Protein AF-A0AA42E3L2-F1 (afdb_monomer)

pLDDT: mean 88.69, std 12.48, range [35.59, 97.06]

Secondary structure (DSSP, 8-state):
---------------GGG--SPPP-PPP-TGGGS-SSGGGGS-HHHHTTS-HHHHHHHHHHHHHHHHHHHHHHHHHHHHHHHHHHHHHHHHHHHHHHTT--SEEEEE-TT--SSSPPEEEEE-HHHHHHHHHS----SHHHHHHHHHHHHHHHHHHHHHHHHHHHHHHHHHHHHHHHHHHHHHHHHHHHHHT--TT--HHHHHHHHHTT-HHHHHHHHHHHGGG-SSS-SHHHHHHHHH----SHHHHHHHHHHHHHHHHHHHH--TTHHHHSTT-HHHHHTTS-HHHHHHHHHHHHHHTT-

Sequence (302 aa):
MSTMREANMTEQTIDISALGPAQPITPCGAVSRLCLNPEGNVSAGSRAYQTKASIAAEATRLLEQARARDVETHEKNIPAIDHNTQMRKLLNIVMKRAGVPEELTKVDPKSRSYPPKRRRVRAEWITEVCEAFPVEDNFARASSDYERLQKAYQAYTAEAEKEKAKLEAEQAAALARRQADIEYAMLLVRYGLGADATAYDLLRAIRAKSKIVDLAVAMEEVRGDWNEGCEPVTDALGRFTIETDQDREIAADVHAAVNSFHDCQDGRVFRDTAWNYGRLYGLVPAELAADASKALHMARRW

Radius of gyration: 44.51 Å; Cα contacts (8 Å, |Δi|>4): 291; chains: 1; bounding box: 99×65×110 Å

Mean predicted aligned error: 11.22 Å

Solvent-accessible surface area (backbone atoms only — not comparable to full-atom values): 17014 Å² total; per-residue (Å²): 141,83,83,81,81,80,77,81,73,82,74,77,78,73,66,74,88,79,64,74,78,66,50,83,71,66,72,36,44,55,39,68,73,57,50,69,52,46,67,70,72,47,56,78,83,55,56,81,77,51,52,63,57,56,42,32,52,52,38,52,53,51,48,51,55,20,46,53,53,29,50,56,44,47,64,70,30,47,66,29,27,54,52,16,46,51,52,51,54,49,53,51,52,52,37,51,74,71,67,52,67,68,61,41,81,40,73,41,91,82,48,84,52,90,77,61,48,69,38,81,38,75,31,64,68,59,55,52,48,48,70,63,30,50,62,76,38,49,52,71,58,30,51,54,46,42,58,55,38,52,53,41,44,54,52,51,40,54,49,35,51,51,54,51,53,50,52,52,51,50,51,50,51,52,50,51,49,51,50,50,52,52,51,52,52,52,50,31,56,75,72,71,48,61,94,84,59,49,46,58,54,52,33,50,60,52,31,72,72,33,64,55,50,32,38,21,50,26,33,57,65,34,42,83,41,62,82,87,67,63,58,59,37,55,54,30,53,74,66,48,79,73,84,49,72,67,44,46,53,44,51,53,50,53,52,50,36,57,61,50,30,78,78,68,42,43,28,48,44,38,64,72,41,96,68,11,31,71,58,38,40,68,77,46,60,66,67,60,37,53,52,44,54,51,27,50,58,51,39,75,75,110

Structure (mmCIF, N/CA/C/O backbone):
data_AF-A0AA42E3L2-F1
#
_entry.id   AF-A0AA42E3L2-F1
#
loop_
_atom_site.group_PDB
_atom_site.id
_atom_site.type_symbol
_atom_site.label_atom_id
_atom_site.label_alt_id
_atom_site.label_comp_id
_atom_site.label_asym_id
_atom_site.label_entity_id
_atom_site.label_seq_id
_atom_site.pdbx_PDB_ins_code
_atom_site.Cartn_x
_atom_site.Cartn_y
_atom_site.Cartn_z
_atom_site.occupancy
_atom_site.B_iso_or_equiv
_atom_site.auth_seq_id
_atom_site.auth_comp_id
_atom_site.auth_asym_id
_atom_site.auth_atom_id
_atom_site.pdbx_PDB_model_num
ATOM 1 N N . MET A 1 1 ? 46.252 -43.913 -50.515 1.00 36.69 1 MET A N 1
ATOM 2 C CA . MET A 1 1 ? 45.046 -43.432 -51.221 1.00 36.69 1 MET A CA 1
ATOM 3 C C . MET A 1 1 ? 44.009 -43.024 -50.185 1.00 36.69 1 MET A C 1
ATOM 5 O O . MET A 1 1 ? 43.232 -43.861 -49.755 1.00 36.69 1 MET A O 1
ATOM 9 N N . SER A 1 2 ? 44.063 -41.775 -49.718 1.00 37.66 2 SER A N 1
ATOM 10 C CA . SER A 1 2 ? 43.088 -41.212 -48.776 1.00 37.66 2 SER A CA 1
ATOM 11 C C . SER A 1 2 ? 42.434 -40.028 -49.477 1.00 37.66 2 SER A C 1
ATOM 13 O O . SER A 1 2 ? 43.063 -38.989 -49.667 1.00 37.66 2 SER A O 1
ATOM 15 N N . THR A 1 3 ? 41.235 -40.247 -50.005 1.00 36.62 3 THR A N 1
ATOM 16 C CA . THR A 1 3 ? 40.466 -39.257 -50.760 1.00 36.62 3 THR A CA 1
ATOM 17 C C . THR A 1 3 ? 39.810 -38.277 -49.797 1.00 36.62 3 THR A C 1
ATOM 19 O O . THR A 1 3 ? 38.966 -38.666 -48.987 1.00 36.62 3 THR A O 1
ATOM 22 N N . MET A 1 4 ? 40.210 -37.008 -49.897 1.00 35.59 4 MET A N 1
ATOM 23 C CA . MET A 1 4 ? 39.532 -35.873 -49.280 1.00 35.59 4 MET A CA 1
ATOM 24 C C . MET A 1 4 ? 38.069 -35.841 -49.737 1.00 35.59 4 MET A C 1
ATOM 26 O O . MET A 1 4 ? 37.782 -35.838 -50.931 1.00 35.59 4 MET A O 1
ATOM 30 N N . ARG A 1 5 ? 37.143 -35.828 -48.774 1.00 38.19 5 ARG A N 1
ATOM 31 C CA . ARG A 1 5 ? 35.742 -35.470 -49.006 1.00 38.19 5 ARG A CA 1
ATOM 32 C C . ARG A 1 5 ? 35.665 -33.951 -49.121 1.00 38.19 5 ARG A C 1
ATOM 34 O O . ARG A 1 5 ? 35.734 -33.257 -48.110 1.00 38.19 5 ARG A O 1
ATOM 41 N N . GLU A 1 6 ? 35.533 -33.456 -50.344 1.00 39.47 6 GLU A N 1
ATOM 42 C CA . GLU A 1 6 ? 35.105 -32.087 -50.621 1.00 39.47 6 GLU A CA 1
ATOM 43 C C . GLU A 1 6 ? 33.669 -31.909 -50.114 1.00 39.47 6 GLU A C 1
ATOM 45 O O . GLU A 1 6 ? 32.721 -32.517 -50.614 1.00 39.47 6 GLU A O 1
ATOM 50 N N . ALA A 1 7 ? 33.511 -31.102 -49.068 1.00 39.31 7 ALA A N 1
ATOM 51 C CA . ALA A 1 7 ? 32.211 -30.628 -48.630 1.00 39.31 7 ALA A CA 1
ATOM 52 C C . ALA A 1 7 ? 31.802 -29.464 -49.542 1.00 39.31 7 ALA A C 1
ATOM 54 O O . ALA A 1 7 ? 32.214 -28.325 -49.329 1.00 39.31 7 ALA A O 1
ATOM 55 N N . ASN A 1 8 ? 30.996 -29.760 -50.563 1.00 38.53 8 ASN A N 1
ATOM 56 C CA . ASN A 1 8 ? 30.275 -28.751 -51.333 1.00 38.53 8 ASN A CA 1
ATOM 57 C C . ASN A 1 8 ? 29.293 -28.023 -50.403 1.00 38.53 8 ASN A C 1
ATOM 59 O O . ASN A 1 8 ? 28.183 -28.497 -50.159 1.00 38.53 8 ASN A O 1
ATOM 63 N N . MET A 1 9 ? 29.707 -26.872 -49.867 1.00 37.22 9 MET A N 1
ATOM 64 C CA . MET A 1 9 ? 28.770 -25.879 -49.355 1.00 37.22 9 MET A CA 1
ATOM 65 C C . MET A 1 9 ? 28.005 -25.324 -50.553 1.00 37.22 9 MET A C 1
ATOM 67 O O . MET A 1 9 ? 28.590 -24.714 -51.442 1.00 37.22 9 MET A O 1
ATOM 71 N N . THR A 1 10 ? 26.697 -25.555 -50.580 1.00 41.53 10 THR A N 1
ATOM 72 C CA . THR A 1 10 ? 25.754 -24.874 -51.467 1.00 41.53 10 THR A CA 1
ATOM 73 C C . THR A 1 10 ? 25.939 -23.363 -51.340 1.00 41.53 10 THR A C 1
ATOM 75 O O . THR A 1 10 ? 25.450 -22.753 -50.387 1.00 41.53 10 THR A O 1
ATOM 78 N N . GLU A 1 11 ? 26.658 -22.761 -52.287 1.00 48.38 11 GLU A N 1
ATOM 79 C CA . GLU A 1 11 ? 26.627 -21.323 -52.512 1.00 48.38 11 GLU A CA 1
ATOM 80 C C . GLU A 1 11 ? 25.189 -20.980 -52.902 1.00 48.38 11 GLU A C 1
ATOM 82 O O . GLU A 1 11 ? 24.757 -21.241 -54.024 1.00 48.38 11 GLU A O 1
ATOM 87 N N . GLN A 1 12 ? 24.412 -20.432 -51.964 1.00 52.34 12 GLN A N 1
ATOM 88 C CA . GLN A 1 12 ? 23.239 -19.659 -52.347 1.00 52.34 12 GLN A CA 1
ATOM 89 C C . GLN A 1 12 ? 23.757 -18.574 -53.289 1.00 52.34 12 GLN A C 1
ATOM 91 O O . GLN A 1 12 ? 24.496 -17.682 -52.871 1.00 52.34 12 GLN A O 1
ATOM 96 N N . THR A 1 13 ? 23.444 -18.705 -54.576 1.00 51.50 13 THR A N 1
ATOM 97 C CA . THR A 1 13 ? 23.699 -17.674 -55.573 1.00 51.50 13 THR A CA 1
ATOM 98 C C . THR A 1 13 ? 22.809 -16.504 -55.196 1.00 51.50 13 THR A C 1
ATOM 100 O O . THR A 1 13 ? 21.633 -16.464 -55.542 1.00 51.50 13 THR A O 1
ATOM 103 N N . ILE A 1 14 ? 23.331 -15.608 -54.365 1.00 58.22 14 ILE A N 1
ATOM 104 C CA . ILE A 1 14 ? 22.612 -14.400 -54.004 1.00 58.22 14 ILE A CA 1
ATOM 105 C C . ILE A 1 14 ? 22.601 -13.541 -55.266 1.00 58.22 14 ILE A C 1
ATOM 107 O O . ILE A 1 14 ? 23.654 -13.120 -55.747 1.00 58.22 14 ILE A O 1
ATOM 111 N N . ASP A 1 15 ? 21.414 -13.367 -55.837 1.00 59.84 15 ASP A N 1
ATOM 112 C CA . ASP A 1 15 ? 21.214 -12.612 -57.064 1.00 59.84 15 ASP A CA 1
ATOM 113 C C . ASP A 1 15 ? 21.582 -11.140 -56.835 1.00 59.84 15 ASP A C 1
ATOM 115 O O . ASP A 1 15 ? 20.857 -10.383 -56.191 1.00 59.84 15 ASP A O 1
ATOM 119 N N . ILE A 1 16 ? 22.742 -10.743 -57.360 1.00 59.75 16 ILE A N 1
ATOM 120 C CA . ILE A 1 16 ? 23.281 -9.384 -57.243 1.00 59.75 16 ILE A CA 1
ATOM 121 C C . ILE A 1 16 ? 22.369 -8.376 -57.968 1.00 59.75 16 ILE A C 1
ATOM 123 O O . ILE A 1 16 ? 22.361 -7.197 -57.623 1.00 59.75 16 ILE A O 1
ATOM 127 N N . SER A 1 17 ? 21.569 -8.831 -58.942 1.00 59.44 17 SER A N 1
ATOM 128 C CA . SER A 1 17 ? 20.670 -7.975 -59.725 1.00 59.44 17 SER A CA 1
ATOM 129 C C . SER A 1 17 ? 19.374 -7.598 -58.997 1.00 59.44 17 SER A C 1
ATOM 131 O O . SER A 1 17 ? 18.718 -6.632 -59.383 1.00 59.44 17 SER A O 1
ATOM 133 N N . ALA A 1 18 ? 19.037 -8.290 -57.903 1.00 56.59 18 ALA A N 1
ATOM 134 C CA . ALA A 1 18 ? 17.849 -8.024 -57.088 1.00 56.59 18 ALA A CA 1
ATOM 135 C C . ALA A 1 18 ? 18.067 -6.953 -55.997 1.00 56.59 18 ALA A C 1
ATOM 137 O O . ALA A 1 18 ? 17.174 -6.684 -55.191 1.00 56.59 18 ALA A O 1
ATOM 138 N N . LEU A 1 19 ? 19.258 -6.354 -55.929 1.00 63.22 19 LEU A N 1
ATOM 139 C CA . LEU A 1 19 ? 19.683 -5.543 -54.792 1.00 63.22 19 LEU A CA 1
ATOM 140 C C . LEU A 1 19 ? 19.644 -4.054 -55.125 1.00 63.22 19 LEU A C 1
ATOM 142 O O . LEU A 1 19 ? 20.451 -3.539 -55.898 1.00 63.22 19 LEU A O 1
ATOM 146 N N . GLY A 1 20 ? 18.665 -3.372 -54.535 1.00 72.62 20 GLY A N 1
ATOM 147 C CA . GLY A 1 20 ? 18.499 -1.926 -54.613 1.00 72.62 20 GLY A CA 1
ATOM 148 C C . GLY A 1 20 ? 19.361 -1.152 -53.603 1.00 72.62 20 GLY A C 1
ATOM 149 O O . GLY A 1 20 ? 20.204 -1.728 -52.912 1.00 72.62 20 GLY A O 1
ATOM 150 N N . PRO A 1 21 ? 19.166 0.176 -53.510 1.00 83.06 21 PRO A N 1
ATOM 151 C CA . PRO A 1 21 ? 19.794 0.989 -52.472 1.00 83.06 21 PRO A CA 1
ATOM 152 C C . PRO A 1 21 ? 19.313 0.573 -51.073 1.00 83.06 21 PRO A C 1
ATOM 154 O O . PRO A 1 21 ? 18.241 -0.015 -50.926 1.00 83.06 21 PRO A O 1
ATOM 157 N N . ALA A 1 22 ? 20.090 0.932 -50.046 1.00 87.06 22 ALA A N 1
ATOM 158 C CA . ALA A 1 22 ? 19.732 0.697 -48.650 1.00 87.06 22 ALA A CA 1
ATOM 159 C C . ALA A 1 22 ? 18.310 1.189 -48.341 1.00 87.06 22 ALA A C 1
ATOM 161 O O . ALA A 1 22 ? 17.922 2.296 -48.727 1.00 87.06 22 ALA A O 1
ATOM 162 N N . GLN A 1 23 ? 17.546 0.371 -47.618 1.00 89.50 23 GLN A N 1
ATOM 163 C CA . GLN A 1 23 ? 16.192 0.734 -47.215 1.00 89.50 23 GLN A CA 1
ATOM 164 C C . GLN A 1 23 ? 16.224 1.504 -45.885 1.00 89.50 23 GLN A C 1
ATOM 166 O O . GLN A 1 23 ? 16.957 1.108 -44.971 1.00 89.50 23 GLN A O 1
ATOM 171 N N . PRO A 1 24 ? 15.463 2.610 -45.755 1.00 91.00 24 PRO A N 1
ATOM 172 C CA . PRO A 1 24 ? 15.443 3.405 -44.533 1.00 91.00 24 PRO A CA 1
ATOM 173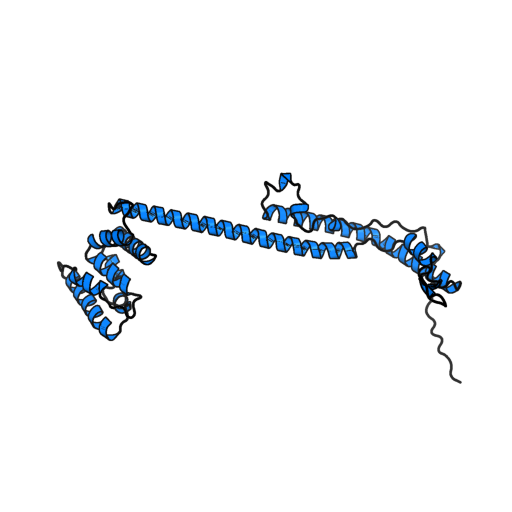 C C . PRO A 1 24 ? 14.758 2.645 -43.391 1.00 91.00 24 PRO A C 1
ATOM 175 O O . PRO A 1 24 ? 13.736 1.994 -43.595 1.00 91.00 24 PRO A O 1
ATOM 178 N N . ILE A 1 25 ? 15.296 2.780 -42.177 1.00 92.94 25 ILE A N 1
ATOM 179 C CA . ILE A 1 25 ? 14.740 2.205 -40.944 1.00 92.94 25 ILE A CA 1
ATOM 180 C C . ILE A 1 25 ? 14.325 3.342 -40.013 1.00 92.94 25 ILE A C 1
ATOM 182 O O . ILE A 1 25 ? 15.105 4.264 -39.765 1.00 92.94 25 ILE A O 1
ATOM 186 N N . THR A 1 26 ? 13.110 3.268 -39.468 1.00 93.25 26 THR A N 1
ATOM 187 C CA . THR A 1 26 ? 12.632 4.235 -38.469 1.00 93.25 26 THR A CA 1
ATOM 188 C C . THR A 1 26 ? 12.969 3.734 -37.063 1.00 93.25 26 THR A C 1
ATOM 190 O O . THR A 1 26 ? 12.581 2.618 -36.728 1.00 93.25 26 THR A O 1
ATOM 193 N N . PRO A 1 27 ? 13.658 4.507 -36.205 1.00 92.25 27 PRO A N 1
ATOM 194 C CA . PRO A 1 27 ? 14.015 4.030 -34.873 1.00 92.25 27 PRO A CA 1
ATOM 195 C C . PRO A 1 27 ? 12.783 3.898 -33.964 1.00 92.25 27 PRO A C 1
ATOM 197 O O . PRO A 1 27 ? 12.009 4.845 -33.809 1.00 92.25 27 PRO A O 1
ATOM 200 N N . CYS A 1 28 ? 12.657 2.749 -33.302 1.00 93.69 28 CYS A N 1
ATOM 201 C CA . CYS A 1 28 ? 11.772 2.546 -32.161 1.00 93.69 28 CYS A CA 1
ATOM 202 C C . CYS A 1 28 ? 12.302 3.318 -30.943 1.00 93.69 28 CYS A C 1
ATOM 204 O O . CYS A 1 28 ? 13.513 3.492 -30.767 1.00 93.69 28 CYS A O 1
ATOM 206 N N . GLY A 1 29 ? 11.403 3.775 -30.074 1.00 91.88 29 GLY A N 1
ATOM 207 C CA . GLY A 1 29 ? 11.795 4.518 -28.876 1.00 91.88 29 GLY A CA 1
ATOM 208 C C . GLY A 1 29 ? 10.682 5.315 -28.208 1.00 91.88 29 GLY A C 1
ATOM 209 O O . GLY A 1 29 ? 10.985 6.153 -27.356 1.00 91.88 29 GLY A O 1
ATOM 210 N N . ALA A 1 30 ? 9.415 5.090 -28.557 1.00 93.50 30 ALA A N 1
ATOM 211 C CA . ALA A 1 30 ? 8.289 5.742 -27.899 1.00 93.50 30 ALA A CA 1
ATOM 212 C C . ALA A 1 30 ? 8.262 5.414 -26.399 1.00 93.50 30 ALA A C 1
ATOM 214 O O . ALA A 1 30 ? 8.066 6.319 -25.589 1.00 93.50 30 ALA A O 1
ATOM 215 N N . VAL A 1 31 ? 8.547 4.160 -26.027 1.00 94.44 31 VAL A N 1
ATOM 216 C CA . VAL A 1 31 ? 8.641 3.731 -24.621 1.00 94.44 31 VAL A CA 1
ATOM 217 C C . VAL A 1 31 ? 9.787 4.438 -23.893 1.00 94.44 31 VAL A C 1
ATOM 219 O O . VAL A 1 31 ? 9.618 4.893 -22.765 1.00 94.44 31 VAL A O 1
ATOM 222 N N . SER A 1 32 ? 10.938 4.608 -24.549 1.00 90.50 32 SER A N 1
ATOM 223 C CA . SER A 1 32 ? 12.135 5.202 -23.929 1.00 90.50 32 SER A CA 1
ATOM 224 C C . SER A 1 32 ? 11.974 6.680 -23.540 1.00 90.50 32 SER A C 1
ATOM 226 O O . SER A 1 32 ? 12.762 7.207 -22.757 1.00 90.50 32 SER A O 1
ATOM 228 N N . ARG A 1 33 ? 10.948 7.355 -24.080 1.00 92.62 33 ARG A N 1
ATOM 229 C CA . ARG A 1 33 ? 10.610 8.751 -23.763 1.00 92.62 33 ARG A CA 1
ATOM 230 C C . ARG A 1 33 ? 9.797 8.899 -22.477 1.00 92.62 33 ARG A C 1
ATOM 232 O O . ARG A 1 33 ? 9.654 10.021 -21.999 1.00 92.62 33 ARG A O 1
ATOM 239 N N . LEU A 1 34 ? 9.249 7.809 -21.941 1.00 94.44 34 LEU A N 1
ATOM 240 C CA . LEU A 1 34 ? 8.478 7.837 -20.702 1.00 94.44 34 LEU A CA 1
ATOM 241 C C . LEU A 1 34 ? 9.398 7.873 -19.478 1.00 94.44 34 LEU A C 1
ATOM 243 O O . LEU A 1 34 ? 10.496 7.310 -19.460 1.00 94.44 34 LEU A O 1
ATOM 247 N N . CYS A 1 35 ? 8.934 8.537 -18.424 1.00 93.50 35 CYS A N 1
ATOM 248 C CA . CYS A 1 35 ? 9.656 8.641 -17.167 1.00 93.50 35 CYS A CA 1
ATOM 249 C C . CYS A 1 35 ? 9.525 7.366 -16.327 1.00 93.50 35 CYS A C 1
ATOM 251 O O . CYS A 1 35 ? 8.472 6.731 -16.281 1.00 93.50 35 CYS A O 1
ATOM 253 N N . LEU A 1 36 ? 10.592 7.037 -15.590 1.00 93.38 36 LEU A N 1
ATOM 254 C CA . LEU A 1 36 ? 10.596 5.917 -14.644 1.00 93.38 36 LEU A CA 1
ATOM 255 C C . LEU A 1 36 ? 9.613 6.129 -13.488 1.00 93.38 36 LEU A C 1
ATOM 257 O O . LEU A 1 36 ? 8.948 5.189 -13.068 1.00 93.38 36 LEU A O 1
ATOM 261 N N . ASN A 1 37 ? 9.519 7.363 -12.992 1.00 92.25 37 ASN A N 1
ATOM 262 C CA . ASN A 1 37 ? 8.480 7.754 -12.050 1.00 92.25 37 ASN A CA 1
ATOM 263 C C . ASN A 1 37 ? 7.220 8.160 -12.844 1.00 92.25 37 ASN A C 1
ATOM 265 O O . ASN A 1 37 ? 7.328 9.099 -13.643 1.00 92.25 37 ASN A O 1
ATOM 269 N N . PRO A 1 38 ? 6.052 7.518 -12.620 1.00 92.19 38 PRO A N 1
ATOM 270 C CA . PRO A 1 38 ? 4.774 7.887 -13.235 1.00 92.19 38 PRO A CA 1
ATOM 271 C C . PRO A 1 38 ? 4.461 9.384 -13.198 1.00 92.19 38 PRO A C 1
ATOM 273 O O . PRO A 1 38 ? 3.966 9.936 -14.178 1.00 92.19 38 PRO A O 1
ATOM 276 N N . GLU A 1 39 ? 4.814 10.060 -12.104 1.00 90.31 39 GLU A N 1
ATOM 277 C CA . GLU A 1 39 ? 4.575 11.494 -11.922 1.00 90.31 39 GLU A CA 1
ATOM 278 C C . GLU A 1 39 ? 5.308 12.359 -12.953 1.00 90.31 39 GLU A C 1
ATOM 280 O O . GLU A 1 39 ? 4.833 13.435 -13.302 1.00 90.31 39 GLU A O 1
ATOM 285 N N . GLY A 1 40 ? 6.449 11.895 -13.469 1.00 89.12 40 GLY A N 1
ATOM 286 C CA . GLY A 1 40 ? 7.216 12.619 -14.48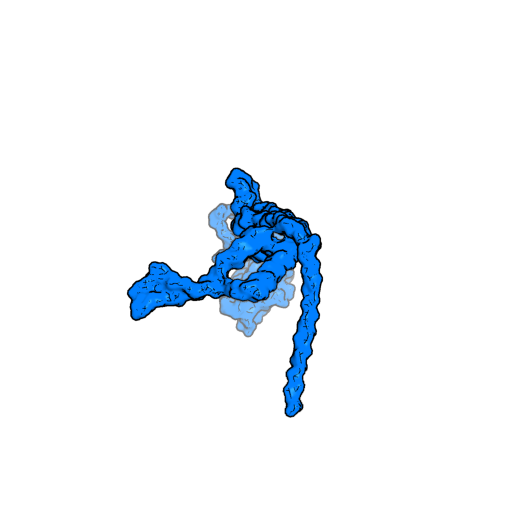5 1.00 89.12 40 GLY A CA 1
ATOM 287 C C . GLY A 1 40 ? 6.507 12.704 -15.839 1.00 89.12 40 GLY A C 1
ATOM 288 O O . GLY A 1 40 ? 6.811 13.595 -16.626 1.00 89.12 40 GLY A O 1
ATOM 289 N N . ASN A 1 41 ? 5.536 11.821 -16.094 1.00 87.75 41 ASN A N 1
ATOM 290 C CA . ASN A 1 41 ? 4.736 11.844 -17.321 1.00 87.75 41 ASN A CA 1
ATOM 291 C C . ASN A 1 41 ? 3.566 12.837 -17.254 1.00 87.75 41 ASN A C 1
ATOM 293 O O . ASN A 1 41 ? 2.908 13.075 -18.265 1.00 87.75 41 ASN A O 1
ATOM 297 N N . VAL A 1 42 ? 3.289 13.401 -16.075 1.00 86.12 42 VAL A N 1
ATOM 298 C CA . VAL A 1 42 ? 2.161 14.302 -15.828 1.00 86.12 42 VAL A CA 1
ATOM 299 C C . VAL A 1 42 ? 2.683 15.720 -15.597 1.00 86.12 42 VAL A C 1
ATOM 301 O O . VAL A 1 42 ? 3.705 15.940 -14.944 1.00 86.12 42 VAL A O 1
ATOM 304 N N . SER A 1 43 ? 1.975 16.724 -16.121 1.00 84.31 43 SER A N 1
ATOM 305 C CA . SER A 1 43 ? 2.370 18.122 -15.931 1.00 84.31 43 SER A CA 1
ATOM 306 C C . SER A 1 43 ? 2.336 18.519 -14.449 1.00 84.31 43 SER A C 1
ATOM 308 O O . SER A 1 43 ? 1.491 18.063 -13.676 1.00 84.31 43 SER A O 1
ATOM 310 N N . ALA A 1 44 ? 3.241 19.413 -14.037 1.00 78.00 44 ALA A N 1
ATOM 311 C CA . ALA A 1 44 ? 3.329 19.862 -12.645 1.00 78.00 44 ALA A CA 1
ATOM 312 C C . ALA A 1 44 ? 2.009 20.441 -12.109 1.00 78.00 44 ALA A C 1
ATOM 314 O O . ALA A 1 44 ? 1.653 20.168 -10.967 1.00 78.00 44 ALA A O 1
ATOM 315 N N . GLY A 1 45 ? 1.263 21.174 -12.943 1.00 77.62 45 GLY A N 1
ATOM 316 C CA . GLY A 1 45 ? -0.044 21.717 -12.569 1.00 77.62 45 GLY A CA 1
ATOM 317 C C . GLY A 1 45 ? -1.118 20.645 -12.364 1.00 77.62 45 GLY A C 1
ATOM 318 O O . GLY A 1 45 ? -1.962 20.801 -11.491 1.00 77.62 45 GLY A O 1
ATOM 319 N N . SER A 1 46 ? -1.068 19.540 -13.113 1.00 77.56 46 SER A N 1
ATOM 320 C CA . SER A 1 46 ? -2.043 18.448 -12.993 1.00 77.56 46 SER A CA 1
ATOM 321 C C . SER A 1 46 ? -1.758 17.544 -11.787 1.00 77.56 46 SER A C 1
ATOM 323 O O . SER A 1 46 ? -2.686 17.080 -11.128 1.00 77.56 46 SER A O 1
ATOM 325 N N . ARG A 1 47 ? -0.479 17.357 -11.426 1.00 80.31 47 ARG A N 1
ATOM 326 C CA . ARG A 1 47 ? -0.067 16.533 -10.272 1.00 80.31 47 ARG A CA 1
ATOM 327 C C . ARG A 1 47 ? -0.686 16.971 -8.944 1.00 80.31 47 ARG A C 1
ATOM 329 O O . ARG A 1 47 ? -0.977 16.120 -8.117 1.00 80.31 47 ARG A O 1
ATOM 336 N N . ALA A 1 48 ? -0.906 18.270 -8.747 1.00 77.31 48 ALA A N 1
ATOM 337 C CA . ALA A 1 48 ? -1.457 18.806 -7.500 1.00 77.31 48 ALA A CA 1
ATOM 338 C C . ALA A 1 48 ? -2.912 18.376 -7.227 1.00 77.31 48 ALA A C 1
ATOM 340 O O . ALA A 1 48 ? -3.345 18.395 -6.079 1.00 77.31 48 ALA A O 1
ATOM 341 N N . TYR A 1 49 ? -3.659 17.992 -8.267 1.00 78.25 49 TYR A N 1
ATOM 342 C CA . TYR A 1 49 ? -5.089 17.678 -8.175 1.00 78.25 49 TYR A CA 1
ATOM 343 C C . TYR A 1 49 ? -5.406 16.203 -8.436 1.00 78.25 49 TYR A C 1
ATOM 345 O O . TYR A 1 49 ? -6.554 15.786 -8.296 1.00 78.25 49 TYR A O 1
ATOM 353 N N . GLN A 1 50 ? -4.411 15.406 -8.828 1.00 85.44 50 GLN A N 1
ATOM 354 C CA . GLN A 1 50 ? -4.594 13.991 -9.114 1.00 85.44 50 GLN A CA 1
ATOM 355 C C . GLN A 1 50 ? -4.182 13.126 -7.924 1.00 85.44 50 GLN A C 1
ATOM 357 O O . GLN A 1 50 ? -3.175 13.365 -7.261 1.00 85.44 50 GLN A O 1
ATOM 362 N N . THR A 1 51 ? -4.947 12.064 -7.681 1.00 87.75 51 THR A N 1
ATOM 363 C CA . THR A 1 51 ? -4.544 11.023 -6.735 1.00 87.75 51 THR A CA 1
ATOM 364 C C . THR A 1 51 ? -3.410 10.189 -7.330 1.00 87.75 51 THR A C 1
ATOM 366 O O . THR A 1 51 ? -3.343 10.002 -8.549 1.00 87.75 51 THR A O 1
ATOM 369 N N . LYS A 1 52 ? -2.554 9.609 -6.480 1.00 88.06 52 LYS A N 1
ATOM 370 C CA . LYS A 1 52 ? -1.507 8.676 -6.934 1.00 88.06 52 LYS A CA 1
ATOM 371 C C . LYS A 1 52 ? -2.082 7.530 -7.775 1.00 88.06 52 LYS A C 1
ATOM 373 O O . LYS A 1 52 ? -1.507 7.169 -8.794 1.00 88.06 52 LYS A O 1
ATOM 378 N N . ALA A 1 53 ? -3.261 7.019 -7.414 1.00 88.00 53 ALA A N 1
ATOM 379 C CA . ALA A 1 53 ? -3.957 5.991 -8.189 1.00 88.00 53 ALA A CA 1
ATOM 380 C C . ALA A 1 53 ? -4.314 6.460 -9.615 1.00 88.00 53 ALA A C 1
ATOM 382 O O . ALA A 1 53 ? -4.108 5.720 -10.575 1.00 88.00 53 ALA A O 1
ATOM 383 N N . SER A 1 54 ? -4.794 7.700 -9.769 1.00 90.31 54 SER A N 1
ATOM 384 C CA . SER A 1 54 ? -5.089 8.288 -11.083 1.00 90.31 54 SER A CA 1
ATOM 385 C C . SER A 1 54 ? -3.826 8.440 -11.932 1.00 90.31 54 SER A C 1
ATOM 387 O O . SER A 1 54 ? -3.826 8.061 -13.103 1.00 90.31 54 SER A O 1
ATOM 389 N N . ILE A 1 55 ? -2.742 8.946 -11.334 1.00 92.25 55 ILE A N 1
ATOM 390 C CA . ILE A 1 55 ? -1.441 9.114 -12.001 1.00 92.25 55 ILE A CA 1
ATOM 391 C C . ILE A 1 55 ? -0.918 7.759 -12.494 1.00 92.25 55 ILE A C 1
ATOM 393 O O . ILE A 1 55 ? -0.454 7.633 -13.627 1.00 92.25 55 ILE A O 1
ATOM 397 N N . ALA A 1 56 ? -1.028 6.723 -11.663 1.00 90.62 56 ALA A N 1
ATOM 398 C CA . ALA A 1 56 ? -0.566 5.381 -11.989 1.00 90.62 56 ALA A CA 1
ATOM 399 C C . ALA A 1 56 ? -1.359 4.743 -13.145 1.00 90.62 56 ALA A C 1
ATOM 401 O O . ALA A 1 56 ? -0.774 4.140 -14.052 1.00 90.62 56 ALA A O 1
ATOM 402 N N . ALA A 1 57 ? -2.685 4.911 -13.144 1.00 91.56 57 ALA A N 1
ATOM 403 C CA . ALA A 1 57 ? -3.557 4.429 -14.212 1.00 91.56 57 ALA A CA 1
ATOM 404 C C . ALA A 1 57 ? -3.253 5.129 -15.547 1.00 91.56 57 ALA A C 1
ATOM 406 O O . ALA A 1 57 ? -3.139 4.477 -16.588 1.00 91.56 57 ALA A O 1
ATOM 407 N N . GLU A 1 58 ? -3.062 6.451 -15.518 1.00 92.56 58 GLU A N 1
ATOM 408 C CA . GLU A 1 58 ? -2.697 7.222 -16.704 1.00 92.56 58 GLU A CA 1
ATOM 409 C C . GLU A 1 58 ? -1.321 6.815 -17.250 1.00 92.56 58 GLU A C 1
ATOM 411 O O . GLU A 1 58 ? -1.192 6.565 -18.451 1.00 92.56 58 GLU A O 1
ATOM 416 N N . ALA A 1 59 ? -0.315 6.675 -16.384 1.00 93.50 59 ALA A N 1
ATOM 417 C CA . ALA A 1 59 ? 1.024 6.245 -16.778 1.00 93.50 59 ALA A CA 1
ATOM 418 C C . ALA A 1 59 ? 1.023 4.843 -17.409 1.00 93.50 59 ALA A C 1
ATOM 420 O O . ALA A 1 59 ? 1.651 4.636 -18.447 1.00 93.50 59 ALA A O 1
ATOM 421 N N . THR A 1 60 ? 0.262 3.899 -16.846 1.00 93.94 60 THR A N 1
ATOM 422 C CA . THR A 1 60 ? 0.101 2.550 -17.417 1.00 93.94 60 THR A CA 1
ATOM 423 C C . THR A 1 60 ? -0.531 2.606 -18.807 1.00 93.94 60 THR A C 1
ATOM 425 O O . THR A 1 60 ? -0.032 1.988 -19.745 1.00 93.94 60 THR A O 1
ATOM 428 N N . ARG A 1 61 ? -1.580 3.419 -18.985 1.00 95.06 61 ARG A N 1
ATOM 429 C CA . ARG A 1 61 ? -2.209 3.629 -20.296 1.00 95.06 61 ARG A CA 1
ATOM 430 C C . ARG A 1 61 ? -1.224 4.204 -21.321 1.00 95.06 61 ARG A C 1
ATOM 432 O O . ARG A 1 61 ? -1.211 3.760 -22.467 1.00 95.06 61 ARG A O 1
ATOM 439 N N . LEU A 1 62 ? -0.413 5.187 -20.927 1.00 95.31 62 LEU A N 1
ATOM 440 C CA . LEU A 1 62 ? 0.602 5.788 -21.800 1.00 95.31 62 LEU A CA 1
ATOM 441 C C . LEU A 1 62 ? 1.691 4.783 -22.191 1.00 95.31 62 LEU A C 1
ATOM 443 O O . LEU A 1 62 ? 2.119 4.780 -23.345 1.00 95.31 62 LEU A O 1
ATOM 447 N N . LEU A 1 63 ? 2.103 3.913 -21.265 1.00 96.06 63 LEU A N 1
ATOM 448 C CA . LEU A 1 63 ? 3.074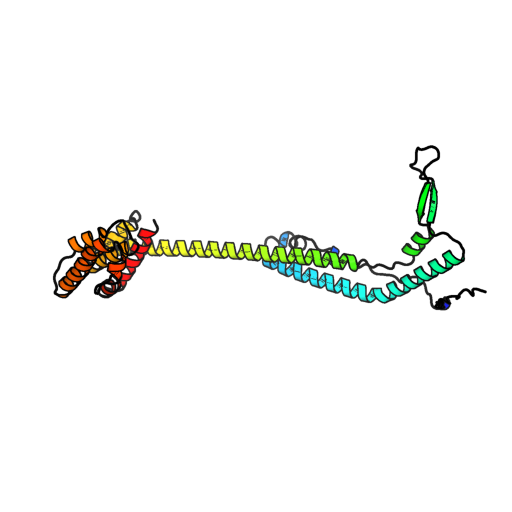 2.851 -21.527 1.00 96.06 63 LEU A CA 1
ATOM 449 C C . LEU A 1 63 ? 2.570 1.865 -22.584 1.00 96.06 63 LEU A C 1
ATOM 451 O O . LEU A 1 63 ? 3.296 1.575 -23.533 1.00 96.06 63 LEU A O 1
ATOM 455 N N . GLU A 1 64 ? 1.321 1.413 -22.471 1.00 96.44 64 GLU A N 1
ATOM 456 C CA . GLU A 1 64 ? 0.720 0.496 -23.449 1.00 96.44 64 GLU A CA 1
ATOM 457 C C . GLU A 1 64 ? 0.575 1.143 -24.833 1.00 96.44 64 GLU A C 1
ATOM 459 O O . GLU A 1 64 ? 0.909 0.539 -25.854 1.00 96.44 64 GLU A O 1
ATOM 464 N N . GLN A 1 65 ? 0.174 2.417 -24.890 1.00 96.38 65 GLN A N 1
ATOM 465 C CA . GLN A 1 65 ? 0.131 3.163 -26.152 1.00 96.38 65 GLN A CA 1
ATOM 466 C C . GLN A 1 65 ? 1.521 3.328 -26.780 1.00 96.38 65 GLN A C 1
ATOM 468 O O . GLN A 1 65 ? 1.668 3.225 -27.998 1.00 96.38 65 GLN A O 1
ATOM 473 N N . ALA A 1 66 ? 2.547 3.595 -25.968 1.00 96.06 66 ALA A N 1
ATOM 474 C CA . ALA A 1 66 ? 3.923 3.700 -26.438 1.00 96.06 66 ALA A CA 1
ATOM 475 C C . ALA A 1 66 ? 4.447 2.351 -26.951 1.00 96.06 66 ALA A C 1
ATOM 477 O O . ALA A 1 66 ? 5.064 2.304 -28.015 1.00 96.06 66 ALA A O 1
ATOM 478 N N . ARG A 1 67 ? 4.139 1.252 -26.250 1.00 96.69 67 ARG A N 1
ATOM 479 C CA . ARG A 1 67 ? 4.506 -0.105 -26.665 1.00 96.69 67 ARG A CA 1
ATOM 480 C C . ARG A 1 67 ? 3.868 -0.477 -27.998 1.00 96.69 67 ARG A C 1
ATOM 482 O O . ARG A 1 67 ? 4.574 -0.968 -28.873 1.00 96.69 67 ARG A O 1
ATOM 489 N N . ALA A 1 68 ? 2.577 -0.197 -28.175 1.00 97.06 68 ALA A N 1
ATOM 490 C CA . ALA A 1 68 ? 1.873 -0.461 -29.428 1.00 97.06 68 ALA A CA 1
ATOM 491 C C . ALA A 1 68 ? 2.522 0.262 -30.622 1.00 97.06 68 ALA A C 1
ATOM 493 O O . ALA A 1 68 ? 2.730 -0.347 -31.668 1.00 97.06 68 ALA A O 1
ATOM 494 N N . ARG A 1 69 ? 2.923 1.530 -30.447 1.00 95.69 69 ARG A N 1
ATOM 495 C CA . ARG A 1 69 ? 3.630 2.301 -31.489 1.00 95.69 69 ARG A CA 1
ATOM 496 C C . ARG A 1 69 ? 4.996 1.715 -31.839 1.00 95.69 69 ARG A C 1
ATOM 498 O O . ARG A 1 69 ? 5.355 1.679 -33.014 1.00 95.69 69 ARG A O 1
ATOM 505 N N . ASP A 1 70 ? 5.761 1.279 -30.838 1.00 96.00 70 ASP A N 1
ATOM 506 C CA . ASP A 1 70 ? 7.072 0.662 -31.067 1.00 96.00 70 ASP A CA 1
ATOM 507 C C . ASP A 1 70 ? 6.932 -0.695 -31.784 1.00 96.00 70 ASP A C 1
ATOM 509 O O . ASP A 1 70 ? 7.712 -0.980 -32.687 1.00 96.00 70 ASP A O 1
ATOM 513 N N . VAL A 1 71 ? 5.914 -1.501 -31.452 1.00 97.00 71 VAL A N 1
ATOM 514 C CA . VAL A 1 71 ? 5.614 -2.768 -32.154 1.00 97.00 71 VAL A CA 1
ATOM 515 C C . VAL A 1 71 ? 5.236 -2.514 -33.613 1.00 97.00 71 VAL A C 1
ATOM 517 O O . VAL A 1 71 ? 5.832 -3.107 -34.506 1.00 97.00 71 VAL A O 1
ATOM 520 N N . GLU A 1 72 ? 4.316 -1.582 -33.869 1.00 96.62 72 GLU A N 1
ATOM 521 C CA . GLU A 1 72 ? 3.894 -1.234 -35.231 1.00 96.62 72 GLU A CA 1
ATOM 522 C C . GLU A 1 72 ? 5.071 -0.720 -36.082 1.00 96.62 72 GLU A C 1
ATOM 524 O O . GLU A 1 72 ? 5.195 -1.037 -37.266 1.00 96.62 72 GLU A O 1
ATOM 529 N N . THR A 1 73 ? 5.957 0.078 -35.477 1.00 95.56 73 THR A N 1
ATOM 530 C CA . THR A 1 73 ? 7.160 0.589 -36.150 1.00 95.56 73 THR A CA 1
ATOM 531 C C . THR A 1 73 ? 8.124 -0.548 -36.483 1.00 95.56 73 THR A C 1
ATOM 533 O O . THR A 1 73 ? 8.622 -0.610 -37.606 1.00 95.56 73 THR A O 1
ATOM 536 N N . HIS A 1 74 ? 8.344 -1.473 -35.545 1.00 96.25 74 HIS A N 1
ATOM 537 C CA . HIS A 1 74 ? 9.202 -2.633 -35.759 1.00 96.25 74 HIS A CA 1
ATOM 538 C C . HIS A 1 74 ? 8.683 -3.526 -36.889 1.00 96.25 74 HIS A C 1
ATOM 540 O O . HIS A 1 74 ? 9.438 -3.845 -37.802 1.00 96.25 74 HIS A O 1
ATOM 546 N N . GLU A 1 75 ? 7.386 -3.849 -36.894 1.00 95.81 75 GLU A N 1
ATOM 547 C CA . GLU A 1 75 ? 6.756 -4.664 -37.941 1.00 95.81 75 GLU A CA 1
ATOM 548 C C . GLU A 1 75 ? 6.946 -4.064 -39.342 1.00 95.81 75 GLU A C 1
ATOM 550 O O . GLU A 1 75 ? 7.256 -4.782 -40.293 1.00 95.81 75 GLU A O 1
ATOM 555 N N . LYS A 1 76 ? 6.845 -2.734 -39.465 1.00 95.75 76 LYS A N 1
ATOM 556 C CA . LYS A 1 76 ? 7.117 -2.011 -40.719 1.00 95.75 76 LYS A CA 1
ATOM 557 C C . LYS A 1 76 ? 8.593 -2.058 -41.129 1.00 95.75 76 LYS A C 1
ATOM 559 O O . LYS A 1 76 ? 8.885 -2.030 -42.323 1.00 95.75 76 LYS A O 1
ATOM 564 N N . ASN A 1 77 ? 9.514 -2.131 -40.168 1.00 95.62 77 ASN A N 1
ATOM 565 C CA . ASN A 1 77 ? 10.956 -2.156 -40.415 1.00 95.62 77 ASN A CA 1
ATOM 566 C C . ASN A 1 77 ? 11.502 -3.546 -40.780 1.00 95.62 77 ASN A C 1
ATOM 568 O O . ASN A 1 77 ? 12.561 -3.605 -41.403 1.00 95.62 77 ASN A O 1
ATOM 572 N N . ILE A 1 78 ? 10.825 -4.647 -40.421 1.00 94.94 78 ILE A N 1
ATOM 573 C CA . ILE A 1 78 ? 11.274 -6.032 -40.692 1.00 94.94 78 ILE A CA 1
ATOM 574 C C . ILE A 1 78 ? 11.794 -6.229 -42.131 1.00 94.94 78 ILE A C 1
ATOM 576 O O . ILE A 1 78 ? 12.947 -6.642 -42.278 1.00 94.94 78 ILE A O 1
ATOM 580 N N . PRO A 1 79 ? 11.040 -5.895 -43.201 1.00 93.50 79 PRO A N 1
ATOM 581 C CA . PRO A 1 79 ? 11.527 -6.100 -44.568 1.00 93.50 79 PRO A CA 1
ATOM 582 C C . PRO A 1 79 ? 12.796 -5.290 -44.887 1.00 93.50 79 PRO A C 1
ATOM 584 O O . PRO A 1 79 ? 13.685 -5.788 -45.579 1.00 93.50 79 PRO A O 1
ATOM 587 N N . ALA A 1 80 ? 12.916 -4.071 -44.350 1.00 93.25 80 ALA A N 1
ATOM 588 C CA . ALA A 1 80 ? 14.098 -3.228 -44.530 1.00 93.25 80 ALA A CA 1
ATOM 589 C C . ALA A 1 80 ? 15.318 -3.769 -43.772 1.00 93.25 80 ALA A C 1
ATOM 591 O O . ALA A 1 80 ? 16.429 -3.769 -44.307 1.00 93.25 80 ALA A O 1
ATOM 592 N N . ILE A 1 81 ? 15.115 -4.283 -42.555 1.00 93.88 81 ILE A N 1
ATOM 593 C CA . ILE A 1 81 ? 16.151 -4.952 -41.758 1.00 93.88 81 ILE A CA 1
ATOM 594 C C . ILE A 1 81 ? 16.663 -6.194 -42.490 1.00 93.88 81 ILE A C 1
ATOM 596 O O . ILE A 1 81 ? 17.879 -6.380 -42.600 1.00 93.88 81 ILE A O 1
ATOM 600 N N . ASP A 1 82 ? 15.762 -7.017 -43.026 1.00 92.56 82 ASP A N 1
ATOM 601 C CA . ASP A 1 82 ? 16.117 -8.231 -43.761 1.00 92.56 82 ASP A CA 1
ATOM 602 C C . ASP A 1 82 ? 16.911 -7.904 -45.030 1.00 92.56 82 ASP A C 1
ATOM 604 O O . ASP A 1 82 ? 17.973 -8.491 -45.265 1.00 92.56 82 ASP A O 1
ATOM 608 N N . HIS A 1 83 ? 16.455 -6.916 -45.807 1.00 91.00 83 HIS A N 1
ATOM 609 C CA . HIS A 1 83 ? 17.155 -6.441 -47.000 1.00 91.00 83 HIS A CA 1
ATOM 610 C C . HIS A 1 83 ? 18.566 -5.927 -46.670 1.00 91.00 83 HIS A C 1
ATOM 612 O O . HIS A 1 83 ? 19.559 -6.404 -47.227 1.00 91.00 83 HIS A O 1
ATOM 618 N N . ASN A 1 84 ? 18.685 -5.012 -45.705 1.00 93.25 84 ASN A N 1
ATOM 619 C CA . ASN A 1 84 ? 19.972 -4.447 -45.297 1.00 93.25 84 ASN A CA 1
ATOM 620 C C . ASN A 1 84 ? 20.907 -5.524 -44.713 1.00 93.25 84 ASN A C 1
ATOM 622 O O . ASN A 1 84 ? 22.118 -5.499 -44.943 1.00 93.25 84 ASN A O 1
ATOM 626 N N . THR A 1 85 ? 20.365 -6.526 -44.014 1.00 93.19 85 THR A N 1
ATOM 627 C CA . THR A 1 85 ? 21.133 -7.669 -43.497 1.00 93.19 85 THR A CA 1
ATO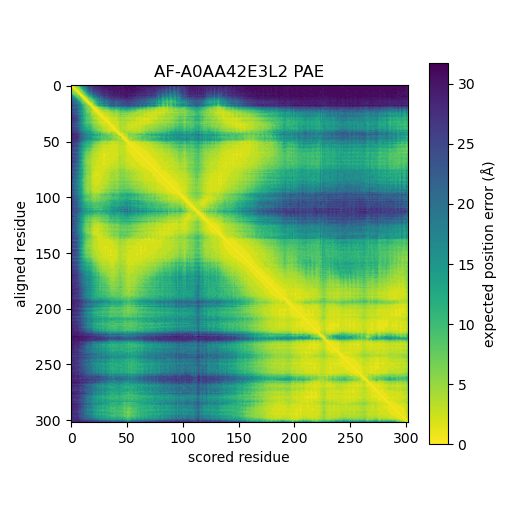M 628 C C . THR A 1 85 ? 21.712 -8.521 -44.624 1.00 93.19 85 THR A C 1
ATOM 630 O O . THR A 1 85 ? 22.877 -8.927 -44.554 1.00 93.19 85 THR A O 1
ATOM 633 N N . GLN A 1 86 ? 20.932 -8.786 -45.674 1.00 90.50 86 GLN A N 1
ATOM 634 C CA . GLN A 1 86 ? 21.416 -9.493 -46.861 1.00 90.50 86 GLN A CA 1
ATOM 635 C C . GLN A 1 86 ? 22.523 -8.694 -47.566 1.00 90.50 86 GLN A C 1
ATOM 637 O O . GLN A 1 86 ? 23.569 -9.265 -47.886 1.00 90.50 86 GLN A O 1
ATOM 642 N N . MET A 1 87 ? 22.363 -7.372 -47.692 1.00 89.81 87 MET A N 1
ATOM 643 C CA . MET A 1 87 ? 23.383 -6.478 -48.258 1.00 89.81 87 MET A CA 1
ATOM 644 C C . MET A 1 87 ? 24.700 -6.507 -47.480 1.00 89.81 87 MET A C 1
ATOM 646 O O . MET A 1 87 ? 25.771 -6.675 -48.068 1.00 89.81 87 MET A O 1
ATOM 650 N N . ARG A 1 88 ? 24.644 -6.428 -46.145 1.00 91.56 88 ARG A N 1
ATOM 651 C CA . ARG A 1 88 ? 25.848 -6.544 -45.307 1.00 91.56 88 ARG A CA 1
ATOM 652 C C . ARG A 1 88 ? 26.555 -7.888 -45.494 1.00 91.56 88 ARG A C 1
ATOM 654 O O . ARG A 1 88 ? 27.782 -7.920 -45.599 1.00 91.56 88 ARG A O 1
ATOM 661 N N . LYS A 1 89 ? 25.802 -8.996 -45.540 1.00 90.88 89 LYS A N 1
ATOM 662 C CA . LYS A 1 89 ? 26.357 -10.350 -45.739 1.00 90.88 89 LYS A CA 1
ATOM 663 C C . LYS A 1 89 ? 27.078 -10.465 -47.081 1.00 90.88 89 LYS A C 1
ATOM 665 O O . LYS A 1 89 ? 28.189 -10.984 -47.137 1.00 90.88 89 LYS A O 1
ATOM 670 N N . LEU A 1 90 ? 26.475 -9.938 -48.138 1.00 88.81 90 LEU A N 1
ATOM 671 C CA . LEU A 1 90 ? 27.054 -9.912 -49.476 1.00 88.81 90 LEU A CA 1
ATOM 672 C C . LEU A 1 90 ? 28.348 -9.119 -49.558 1.00 88.81 90 LEU A C 1
ATOM 674 O O . LEU A 1 90 ? 29.354 -9.637 -50.039 1.00 88.81 90 LEU A O 1
ATOM 678 N N . LEU A 1 91 ? 28.338 -7.883 -49.059 1.00 89.50 91 LEU A N 1
ATOM 679 C CA . LEU A 1 91 ? 29.528 -7.035 -49.054 1.00 89.50 91 LEU A CA 1
ATOM 680 C C . LEU A 1 91 ? 30.659 -7.689 -48.259 1.00 89.50 91 LEU A C 1
ATOM 682 O O . LEU A 1 91 ? 31.811 -7.656 -48.688 1.00 89.50 91 LEU A O 1
ATOM 686 N N . ASN A 1 92 ? 30.334 -8.374 -47.159 1.00 89.81 92 ASN A N 1
ATOM 687 C CA . ASN A 1 92 ? 31.314 -9.151 -46.410 1.00 89.81 92 ASN A CA 1
ATOM 688 C C . ASN A 1 92 ? 31.916 -10.301 -47.244 1.00 89.81 92 ASN A C 1
ATOM 690 O O . ASN A 1 92 ? 33.136 -10.468 -47.248 1.00 89.81 92 ASN A O 1
ATOM 694 N N . ILE A 1 93 ? 31.101 -11.050 -47.998 1.00 89.94 93 ILE A N 1
ATOM 695 C CA . ILE A 1 93 ? 31.581 -12.114 -48.900 1.00 89.94 93 ILE A CA 1
ATOM 696 C C . ILE A 1 93 ? 32.488 -11.540 -49.997 1.00 89.94 93 ILE A C 1
ATOM 698 O O . ILE A 1 93 ? 33.559 -12.092 -50.251 1.00 89.94 93 ILE A O 1
ATOM 702 N N . VAL A 1 94 ? 32.090 -10.431 -50.628 1.00 90.06 94 VAL A N 1
ATOM 703 C CA . VAL A 1 94 ? 32.868 -9.777 -51.693 1.00 90.06 94 VAL A CA 1
ATOM 704 C C . VAL A 1 94 ? 34.225 -9.313 -51.168 1.00 90.06 94 VAL A C 1
ATOM 706 O O . VAL A 1 94 ? 35.251 -9.643 -51.760 1.00 90.06 94 VAL A O 1
ATOM 709 N N . MET A 1 95 ? 34.253 -8.622 -50.027 1.00 89.62 95 MET A N 1
ATOM 710 C CA . MET A 1 95 ? 35.496 -8.142 -49.416 1.00 89.62 95 MET A CA 1
ATOM 711 C C . MET A 1 95 ? 36.424 -9.292 -49.011 1.00 89.62 95 MET A C 1
ATOM 713 O O . MET A 1 95 ? 37.626 -9.233 -49.273 1.00 89.62 95 MET A O 1
ATOM 717 N N . LYS A 1 96 ? 35.870 -10.380 -48.457 1.00 89.62 96 LYS A N 1
ATOM 718 C CA . LYS A 1 96 ? 36.636 -11.596 -48.142 1.00 89.62 96 LYS A CA 1
ATOM 719 C C . LYS A 1 96 ? 37.238 -12.241 -49.385 1.00 89.62 96 LYS A C 1
ATOM 721 O O . LYS A 1 96 ? 38.416 -12.587 -49.372 1.00 89.62 96 LYS A O 1
ATOM 726 N N . ARG A 1 97 ? 36.459 -12.379 -50.464 1.00 90.38 97 ARG A N 1
ATOM 727 C CA . ARG A 1 97 ? 36.941 -12.923 -51.746 1.00 90.38 97 ARG A CA 1
ATOM 728 C C . ARG A 1 97 ? 38.013 -12.034 -52.382 1.00 90.38 97 ARG A C 1
ATOM 730 O O . ARG A 1 97 ? 38.957 -12.557 -52.961 1.00 90.38 97 ARG A O 1
ATOM 737 N N . ALA A 1 98 ? 37.908 -10.715 -52.226 1.00 91.38 98 ALA A N 1
ATOM 738 C CA . ALA A 1 98 ? 38.917 -9.755 -52.672 1.00 91.38 98 ALA A CA 1
ATOM 739 C C . ALA A 1 98 ? 40.193 -9.744 -51.801 1.00 91.38 98 ALA A C 1
ATOM 741 O O . ALA A 1 98 ? 41.141 -9.026 -52.114 1.00 91.38 98 ALA A O 1
ATOM 742 N N . GLY A 1 99 ? 40.235 -10.518 -50.709 1.00 90.31 99 GLY A N 1
ATOM 743 C CA . GLY A 1 99 ? 41.380 -10.575 -49.799 1.00 90.31 99 GLY A CA 1
ATOM 744 C C . GLY A 1 99 ? 41.509 -9.356 -48.881 1.00 90.31 99 GLY A C 1
ATOM 745 O O . GLY A 1 99 ? 42.570 -9.148 -48.293 1.00 90.31 99 GLY A O 1
ATOM 746 N N . VAL A 1 100 ? 40.452 -8.549 -48.740 1.00 90.88 100 VAL A N 1
ATOM 747 C CA . VAL A 1 100 ? 40.442 -7.399 -47.829 1.00 90.88 100 VAL A CA 1
ATOM 748 C C . VAL A 1 100 ? 40.239 -7.907 -46.395 1.00 90.88 100 VAL A C 1
ATOM 750 O O . VAL A 1 100 ? 39.224 -8.548 -46.109 1.00 90.88 100 VAL A O 1
ATOM 753 N N . PRO A 1 101 ? 41.175 -7.646 -45.465 1.00 88.44 101 PRO A N 1
ATOM 754 C CA . PRO A 1 101 ? 41.065 -8.138 -44.097 1.00 88.44 101 PRO A CA 1
ATOM 755 C C . PRO A 1 101 ? 39.975 -7.396 -43.304 1.00 88.44 101 PRO A C 1
ATOM 757 O O . PRO A 1 101 ? 39.739 -6.202 -43.493 1.00 88.44 101 PRO A O 1
ATOM 760 N N . GLU A 1 102 ? 39.335 -8.100 -42.366 1.00 89.75 102 GLU A N 1
ATOM 761 C CA . GLU A 1 102 ? 38.351 -7.517 -41.435 1.00 89.75 102 GLU A CA 1
ATOM 762 C C . GLU A 1 102 ? 39.010 -6.746 -40.280 1.00 89.75 102 GLU A C 1
ATOM 764 O O . GLU A 1 102 ? 38.403 -5.857 -39.680 1.00 89.75 102 GLU A O 1
ATOM 769 N N . GLU A 1 103 ? 40.268 -7.066 -39.975 1.00 92.25 103 GLU A N 1
ATOM 770 C CA . GLU A 1 103 ? 41.058 -6.426 -38.930 1.00 92.25 103 GLU A CA 1
ATOM 771 C C . GLU A 1 103 ? 42.385 -5.929 -39.494 1.00 92.25 103 GLU A C 1
ATOM 773 O O . GLU A 1 103 ? 43.098 -6.635 -40.207 1.00 92.25 103 GLU A O 1
ATOM 778 N N . LEU A 1 104 ? 42.751 -4.711 -39.114 1.00 90.56 104 LEU A N 1
ATOM 779 C CA . LEU A 1 104 ? 44.034 -4.109 -39.425 1.00 90.56 104 LEU A CA 1
ATOM 780 C C . LEU A 1 104 ? 44.833 -3.948 -38.139 1.00 90.56 104 LEU A C 1
ATOM 782 O O . LEU A 1 104 ? 44.334 -3.493 -37.108 1.00 90.56 104 LEU A O 1
ATOM 786 N N . THR A 1 105 ? 46.115 -4.290 -38.202 1.00 91.00 105 THR A N 1
ATOM 787 C CA . THR A 1 105 ? 47.032 -4.022 -37.096 1.00 91.00 105 THR A CA 1
ATOM 788 C C . THR A 1 105 ? 47.583 -2.612 -37.253 1.00 91.00 105 THR A C 1
ATOM 790 O O . THR A 1 105 ? 48.421 -2.364 -38.119 1.00 91.00 105 THR A O 1
ATOM 793 N N . LYS A 1 106 ? 47.129 -1.688 -36.405 1.00 90.94 106 LYS A N 1
ATOM 794 C CA . LYS A 1 106 ? 47.616 -0.303 -36.370 1.00 90.94 106 LYS A CA 1
ATOM 795 C C . LYS A 1 106 ? 48.531 -0.106 -35.158 1.00 90.94 106 LYS A C 1
ATOM 797 O O . LYS A 1 106 ? 48.339 -0.723 -34.108 1.00 90.94 106 LYS A O 1
ATOM 802 N N . VAL A 1 107 ? 49.544 0.746 -35.298 1.00 90.25 107 VAL A N 1
ATOM 803 C CA . VAL A 1 107 ? 50.348 1.195 -34.150 1.00 90.25 107 VAL A CA 1
ATOM 804 C C . VAL A 1 107 ? 49.433 1.980 -33.215 1.00 90.25 107 VAL A C 1
ATOM 806 O O . VAL A 1 107 ? 48.632 2.791 -33.680 1.00 90.25 107 VAL A O 1
ATOM 809 N N . ASP A 1 108 ? 49.501 1.707 -31.913 1.00 89.56 108 ASP A N 1
ATOM 810 C CA . ASP A 1 108 ? 48.729 2.474 -30.942 1.00 89.56 108 ASP A CA 1
ATOM 811 C C . ASP A 1 108 ? 49.347 3.876 -30.796 1.00 89.56 108 ASP A C 1
ATOM 813 O O . ASP A 1 108 ? 50.470 3.984 -30.294 1.00 89.56 108 ASP A O 1
ATOM 817 N N . PRO A 1 109 ? 48.639 4.955 -31.189 1.00 84.88 109 PRO A N 1
ATOM 818 C CA . PRO A 1 109 ? 49.166 6.314 -31.084 1.00 84.88 109 PRO A CA 1
ATOM 819 C C . PRO A 1 109 ? 49.428 6.744 -29.632 1.00 84.88 109 PRO A C 1
ATOM 821 O O . PRO A 1 109 ? 50.136 7.720 -29.406 1.00 84.88 109 PRO A O 1
ATOM 824 N N . LYS A 1 110 ? 48.872 6.034 -28.639 1.00 89.38 110 LYS A N 1
ATOM 825 C CA . LYS A 1 110 ? 49.074 6.313 -27.208 1.00 89.38 110 LYS A CA 1
ATOM 826 C C . LYS A 1 110 ? 50.206 5.492 -26.578 1.00 89.38 110 LYS A C 1
ATOM 828 O O . LYS A 1 110 ? 50.518 5.692 -25.403 1.00 89.38 110 LYS A O 1
ATOM 833 N N . SER A 1 111 ? 50.828 4.571 -27.316 1.00 83.94 111 SER A N 1
ATOM 834 C CA . SER A 1 111 ? 51.898 3.722 -26.786 1.00 83.94 111 SER A CA 1
ATOM 835 C C . SER A 1 111 ? 53.205 4.498 -26.605 1.00 83.94 111 SER A C 1
ATOM 837 O O . SER A 1 111 ? 53.703 5.108 -27.544 1.00 83.94 111 SER A O 1
ATOM 839 N N . ARG A 1 112 ? 53.818 4.382 -25.419 1.00 86.62 112 ARG A N 1
ATOM 840 C CA . ARG A 1 112 ? 55.144 4.950 -25.100 1.00 86.62 112 ARG A CA 1
ATOM 841 C C . ARG A 1 112 ? 56.276 3.909 -24.999 1.00 86.62 112 ARG A C 1
ATOM 843 O O . ARG A 1 112 ? 57.392 4.274 -24.656 1.00 86.62 112 ARG A O 1
ATOM 850 N N . SER A 1 113 ? 56.007 2.621 -25.245 1.00 83.94 113 SER A N 1
ATOM 851 C CA . SER A 1 113 ? 57.026 1.555 -25.187 1.00 83.94 113 SER A CA 1
ATOM 852 C C . SER A 1 113 ? 57.881 1.483 -26.456 1.00 83.94 113 SER A C 1
ATOM 854 O O . SER A 1 113 ? 57.410 1.849 -27.533 1.00 83.94 113 SER A O 1
ATOM 856 N N . TYR A 1 114 ? 59.096 0.930 -26.346 1.00 84.44 114 TYR A N 1
ATOM 857 C CA . TYR A 1 114 ? 59.936 0.567 -27.491 1.00 84.44 114 TYR A CA 1
ATOM 858 C C . TYR A 1 114 ? 60.143 -0.964 -27.549 1.00 84.44 114 TYR A C 1
ATOM 860 O O . TYR A 1 114 ? 60.709 -1.514 -26.603 1.00 84.44 114 TYR A O 1
ATOM 868 N N . PRO A 1 115 ? 59.694 -1.661 -28.616 1.00 81.31 115 PRO A N 1
ATOM 869 C CA . PRO A 1 115 ? 58.917 -1.136 -29.743 1.00 81.31 115 PRO A CA 1
ATOM 870 C C . PRO A 1 115 ? 57.472 -0.748 -29.344 1.00 81.31 115 PRO A C 1
ATOM 872 O O . PRO A 1 115 ? 56.954 -1.216 -28.320 1.00 81.31 115 PRO A O 1
ATOM 875 N N . PRO A 1 116 ? 56.803 0.125 -30.127 1.00 89.00 116 PRO A N 1
ATOM 876 C CA . PRO A 1 116 ? 55.456 0.587 -29.816 1.00 89.00 116 PRO A CA 1
ATOM 877 C C . PRO A 1 116 ? 54.444 -0.554 -29.917 1.00 89.00 116 PRO A C 1
ATOM 879 O O . PRO A 1 116 ? 54.481 -1.371 -30.843 1.00 89.00 116 PRO A O 1
ATOM 882 N N . LYS A 1 117 ? 53.515 -0.596 -28.957 1.00 92.50 117 LYS A N 1
ATOM 883 C CA . LYS A 1 117 ? 52.440 -1.586 -28.940 1.00 92.50 117 LYS A CA 1
ATOM 884 C C . LYS A 1 117 ? 51.569 -1.422 -30.180 1.00 92.50 117 LYS A C 1
ATOM 886 O O . LYS A 1 117 ? 51.232 -0.315 -30.604 1.00 92.50 117 LYS A O 1
ATOM 891 N N . ARG A 1 118 ? 51.192 -2.556 -30.756 1.00 91.75 118 ARG A N 1
ATOM 892 C CA . ARG A 1 118 ? 50.259 -2.632 -31.875 1.00 91.75 118 ARG A CA 1
ATOM 893 C C . ARG A 1 118 ? 48.903 -3.066 -31.346 1.00 91.75 118 ARG A C 1
ATOM 895 O O . ARG A 1 118 ? 48.831 -3.931 -30.477 1.00 91.75 118 ARG A O 1
ATOM 902 N N . ARG A 1 119 ? 47.840 -2.482 -31.887 1.00 92.00 119 ARG A N 1
ATOM 903 C CA . ARG A 1 119 ? 46.463 -2.874 -31.591 1.00 92.00 119 ARG A CA 1
ATOM 904 C C . ARG A 1 119 ? 45.781 -3.358 -32.860 1.00 92.00 119 ARG A C 1
ATOM 906 O O . ARG A 1 119 ? 46.006 -2.814 -33.943 1.00 92.00 119 ARG A O 1
ATOM 913 N N . ARG A 1 120 ? 44.942 -4.377 -32.715 1.00 91.38 120 ARG A N 1
ATOM 914 C CA . ARG A 1 120 ? 44.026 -4.794 -33.774 1.00 91.38 120 ARG A CA 1
ATOM 915 C C . ARG A 1 120 ? 42.839 -3.841 -33.763 1.00 91.38 120 ARG A C 1
ATOM 917 O O . ARG A 1 120 ? 42.276 -3.568 -32.706 1.00 91.38 120 ARG A O 1
ATOM 924 N N . VAL A 1 121 ? 42.528 -3.274 -34.918 1.00 91.88 121 VAL A N 1
ATOM 925 C CA . VAL A 1 121 ? 41.400 -2.365 -35.122 1.00 91.88 121 VAL A CA 1
ATOM 926 C C . VAL A 1 121 ? 40.549 -2.948 -36.238 1.00 91.88 121 VAL A C 1
ATOM 928 O O . VAL A 1 121 ? 41.091 -3.419 -37.237 1.00 91.88 121 VAL A O 1
ATOM 931 N N . ARG A 1 122 ? 39.227 -2.909 -36.075 1.00 91.25 122 ARG A N 1
ATOM 932 C CA . ARG A 1 122 ? 38.287 -3.280 -37.135 1.00 91.25 122 ARG A CA 1
ATOM 933 C C . ARG A 1 122 ? 38.538 -2.422 -38.382 1.00 91.25 122 ARG A C 1
ATOM 935 O O . ARG A 1 122 ? 38.812 -1.227 -38.263 1.00 91.25 122 ARG A O 1
ATOM 942 N N . ALA A 1 123 ? 38.476 -3.034 -39.559 1.00 91.00 123 ALA A N 1
ATOM 943 C CA . ALA A 1 123 ? 38.638 -2.335 -40.824 1.00 91.00 123 ALA A CA 1
ATOM 944 C C . ALA A 1 123 ? 37.525 -1.291 -41.029 1.00 91.00 123 ALA A C 1
ATOM 946 O O . ALA A 1 123 ? 36.367 -1.533 -40.691 1.00 91.00 123 ALA A O 1
ATOM 947 N N . GLU A 1 124 ? 37.885 -0.134 -41.587 1.00 92.12 124 GLU A N 1
ATOM 948 C CA . GLU A 1 124 ? 36.987 1.025 -41.735 1.00 92.12 124 GLU A CA 1
ATOM 949 C C . GLU A 1 124 ? 35.796 0.725 -42.651 1.00 92.12 124 GLU A C 1
ATOM 951 O O . GLU A 1 124 ? 34.673 1.093 -42.316 1.00 92.12 124 GLU A O 1
ATOM 956 N N . TRP A 1 125 ? 36.005 -0.070 -43.707 1.00 91.19 125 TRP A N 1
ATOM 957 C CA . TRP A 1 125 ? 34.934 -0.493 -44.613 1.00 91.19 125 TRP A CA 1
ATOM 958 C C . TRP A 1 125 ? 33.787 -1.215 -43.887 1.00 91.19 125 TRP A C 1
ATOM 960 O O . TRP A 1 125 ? 32.640 -1.118 -44.304 1.00 91.19 125 TRP A O 1
ATOM 970 N N . ILE A 1 126 ? 34.056 -1.920 -42.778 1.00 91.69 126 ILE A N 1
ATOM 971 C CA . ILE A 1 126 ? 33.000 -2.584 -41.995 1.00 91.69 126 ILE A CA 1
ATOM 972 C C . ILE A 1 126 ? 32.117 -1.539 -41.312 1.00 91.69 126 ILE A C 1
ATOM 974 O O . ILE A 1 126 ? 30.903 -1.711 -41.246 1.00 91.69 126 ILE A O 1
ATOM 978 N N . THR A 1 127 ? 32.715 -0.466 -40.794 1.00 90.88 127 THR A N 1
ATOM 979 C CA . THR A 1 127 ? 31.975 0.642 -40.181 1.00 90.88 127 THR A CA 1
ATOM 980 C C . THR A 1 127 ? 31.136 1.363 -41.229 1.00 90.88 127 THR A C 1
ATOM 982 O O . THR A 1 127 ? 29.943 1.543 -41.010 1.00 90.88 127 THR A O 1
ATOM 985 N N . GLU A 1 128 ? 31.716 1.667 -42.391 1.00 91.75 128 GLU A N 1
ATOM 986 C CA . GLU A 1 128 ? 31.005 2.302 -43.510 1.00 91.75 128 GLU A CA 1
ATOM 987 C C . GLU A 1 128 ? 29.817 1.455 -43.985 1.00 91.75 128 GLU A C 1
ATOM 989 O O . GLU A 1 128 ? 28.717 1.968 -44.167 1.00 91.75 128 GLU A O 1
ATOM 994 N N . VAL A 1 129 ? 29.993 0.135 -44.110 1.00 91.19 129 VAL A N 1
ATOM 995 C CA . VAL A 1 129 ? 28.903 -0.792 -44.456 1.00 91.19 129 VAL A CA 1
ATOM 996 C C . VAL A 1 129 ? 27.825 -0.826 -43.369 1.00 91.19 129 VAL A C 1
ATOM 998 O O . VAL A 1 129 ? 26.635 -0.895 -43.677 1.00 91.19 129 VAL A O 1
ATOM 1001 N N . CYS A 1 130 ? 28.210 -0.765 -42.093 1.00 90.12 130 CYS A N 1
ATOM 1002 C CA . CYS A 1 130 ? 27.250 -0.713 -40.996 1.00 90.12 130 CYS A CA 1
ATOM 1003 C C . CYS A 1 130 ? 26.427 0.584 -40.996 1.00 90.12 130 CYS A C 1
ATOM 1005 O O . CYS A 1 130 ? 25.222 0.531 -40.752 1.00 90.12 130 CYS A O 1
ATOM 1007 N N . GLU A 1 131 ? 27.054 1.724 -41.278 1.00 89.69 131 GLU A N 1
ATOM 1008 C CA . GLU A 1 131 ? 26.381 3.023 -41.364 1.00 89.69 131 GLU A CA 1
ATOM 1009 C C . GLU A 1 131 ? 25.494 3.124 -42.612 1.00 89.69 131 GLU A C 1
ATOM 1011 O O . GLU A 1 131 ? 24.365 3.603 -42.522 1.00 89.69 131 GLU A O 1
ATOM 1016 N N . ALA A 1 132 ? 25.963 2.612 -43.754 1.00 90.50 132 ALA A N 1
ATOM 1017 C CA . ALA A 1 132 ? 25.224 2.633 -45.015 1.00 90.50 132 ALA A CA 1
ATOM 1018 C C . ALA A 1 132 ? 23.996 1.709 -45.013 1.00 90.50 132 ALA A C 1
ATOM 1020 O O . ALA A 1 132 ? 22.981 2.042 -45.620 1.00 90.50 132 ALA A O 1
ATOM 1021 N N . PHE A 1 133 ? 24.065 0.566 -44.323 1.00 91.88 133 PHE A N 1
ATOM 1022 C CA . PHE A 1 133 ? 22.979 -0.417 -44.270 1.00 91.88 133 PHE A CA 1
ATOM 1023 C C . PHE A 1 133 ? 22.556 -0.686 -42.825 1.00 91.88 133 PHE A C 1
ATOM 1025 O O . PHE A 1 133 ? 22.953 -1.713 -42.285 1.00 91.88 133 PHE A O 1
ATOM 1032 N N . PRO A 1 134 ? 21.796 0.181 -42.140 1.00 92.62 134 PRO A N 1
ATOM 1033 C CA . PRO A 1 134 ? 21.335 -0.085 -40.774 1.00 92.62 134 PRO A CA 1
ATOM 1034 C C . PRO A 1 134 ? 20.534 -1.399 -40.685 1.00 92.62 134 PRO A C 1
ATOM 1036 O O . PRO A 1 134 ? 19.758 -1.700 -41.585 1.00 92.62 134 PRO A O 1
ATOM 1039 N N . VAL A 1 135 ? 20.714 -2.192 -39.622 1.00 93.31 135 VAL A N 1
ATOM 1040 C CA . VAL A 1 135 ? 19.987 -3.475 -39.403 1.00 93.31 135 VAL A CA 1
ATOM 1041 C C . VAL A 1 135 ? 19.291 -3.546 -38.047 1.00 93.31 135 VAL A C 1
ATOM 1043 O O . VAL A 1 135 ? 18.707 -4.563 -37.695 1.00 93.31 135 VAL A O 1
ATOM 1046 N N . GLU A 1 136 ? 19.374 -2.476 -37.265 1.00 91.19 136 GLU A N 1
ATOM 1047 C CA . GLU A 1 136 ? 18.765 -2.389 -35.945 1.00 91.19 136 GLU A CA 1
ATOM 1048 C C . GLU A 1 136 ? 17.897 -1.139 -35.889 1.00 91.19 136 GLU A C 1
ATOM 1050 O O . GLU A 1 136 ? 18.288 -0.072 -36.363 1.00 91.19 136 GLU A O 1
ATOM 1055 N N . ASP A 1 137 ? 16.729 -1.271 -35.273 1.00 93.50 137 ASP A N 1
ATOM 1056 C CA . ASP A 1 137 ? 15.770 -0.192 -35.052 1.00 93.50 137 ASP A CA 1
ATOM 1057 C C . ASP A 1 137 ? 15.584 0.129 -33.561 1.00 93.50 137 ASP A C 1
ATOM 1059 O O . ASP A 1 137 ? 14.683 0.874 -33.197 1.00 93.50 137 ASP A O 1
ATOM 1063 N N . ASN A 1 138 ? 16.438 -0.414 -32.686 1.00 94.56 138 ASN A N 1
ATOM 1064 C CA . ASN A 1 138 ? 16.364 -0.312 -31.223 1.00 94.56 138 ASN A CA 1
ATOM 1065 C C . ASN A 1 138 ? 15.147 -0.990 -30.557 1.00 94.56 138 ASN A C 1
ATOM 1067 O O . ASN A 1 138 ? 14.939 -0.790 -29.356 1.00 94.56 138 ASN A O 1
ATOM 1071 N N . PHE A 1 139 ? 14.373 -1.831 -31.253 1.00 94.81 139 PHE A N 1
ATOM 1072 C CA . PHE A 1 139 ? 13.194 -2.486 -30.665 1.00 94.81 139 PHE A CA 1
ATOM 1073 C C . PHE A 1 139 ? 13.518 -3.379 -29.453 1.00 94.81 139 PHE A C 1
ATOM 1075 O O . PHE A 1 139 ? 12.770 -3.408 -28.470 1.00 94.81 139 PHE A O 1
ATOM 1082 N N . ALA A 1 140 ? 14.667 -4.065 -29.466 1.00 94.44 140 ALA A N 1
ATOM 1083 C CA . ALA A 1 140 ? 15.130 -4.868 -28.331 1.00 94.44 140 ALA A CA 1
ATOM 1084 C C . ALA A 1 140 ? 15.314 -4.009 -27.067 1.00 94.44 140 ALA A C 1
ATOM 1086 O O . ALA A 1 140 ? 14.816 -4.351 -25.995 1.00 94.44 140 ALA A O 1
ATOM 1087 N N . ARG A 1 141 ? 15.951 -2.840 -27.212 1.00 94.19 141 ARG A N 1
ATOM 1088 C CA . ARG A 1 141 ? 16.121 -1.878 -26.118 1.00 94.19 141 ARG A CA 1
ATOM 1089 C C . ARG A 1 141 ? 14.779 -1.325 -25.640 1.00 94.19 141 ARG A C 1
ATOM 1091 O O . ARG A 1 141 ? 14.548 -1.287 -24.436 1.00 94.19 141 ARG A O 1
ATOM 1098 N N . ALA A 1 142 ? 13.888 -0.953 -26.562 1.00 94.19 142 ALA A N 1
ATOM 1099 C CA . ALA A 1 142 ? 12.543 -0.483 -26.224 1.00 94.19 142 ALA A CA 1
ATOM 1100 C C . ALA A 1 142 ? 11.731 -1.544 -25.455 1.00 94.19 142 ALA A C 1
ATOM 1102 O O . ALA A 1 142 ? 10.979 -1.208 -24.543 1.00 94.19 142 ALA A O 1
ATOM 1103 N N . SER A 1 143 ? 11.923 -2.829 -25.771 1.00 95.31 143 SER A N 1
ATOM 1104 C CA . SER A 1 143 ? 11.305 -3.948 -25.048 1.00 95.31 143 SER A CA 1
ATOM 1105 C C . SER A 1 143 ? 11.854 -4.087 -23.623 1.00 95.31 143 SER A C 1
ATOM 1107 O O . SER A 1 143 ? 11.074 -4.207 -22.682 1.00 95.31 143 SER A O 1
ATOM 1109 N N . SER A 1 144 ? 13.173 -3.978 -23.429 1.00 95.75 144 SER A N 1
ATOM 1110 C CA . SER A 1 144 ? 13.767 -3.963 -22.082 1.00 95.75 144 SER A CA 1
ATOM 1111 C C . SER A 1 144 ? 13.325 -2.749 -21.255 1.00 95.75 144 SER A C 1
ATOM 1113 O O . SER A 1 144 ? 13.070 -2.870 -20.055 1.00 95.75 144 SER A O 1
ATOM 1115 N N . ASP A 1 145 ? 13.208 -1.575 -21.882 1.00 95.19 145 ASP A N 1
ATOM 1116 C CA . ASP A 1 145 ? 12.683 -0.378 -21.222 1.00 95.19 145 ASP A CA 1
ATOM 1117 C C . ASP A 1 145 ? 11.206 -0.540 -20.837 1.00 95.19 145 ASP A C 1
ATOM 1119 O O . ASP A 1 145 ? 10.828 -0.124 -19.741 1.00 95.19 145 ASP A O 1
ATOM 1123 N N . TYR A 1 146 ? 10.392 -1.200 -21.669 1.00 96.69 146 TYR A N 1
ATOM 1124 C CA . TYR A 1 146 ? 8.994 -1.510 -21.354 1.00 96.69 146 TYR A CA 1
ATOM 1125 C C . TYR A 1 146 ? 8.884 -2.370 -20.095 1.00 96.69 146 TYR A C 1
ATOM 1127 O O . TYR A 1 146 ? 8.180 -1.991 -19.164 1.00 96.69 146 TYR A O 1
ATOM 1135 N N . GLU A 1 147 ? 9.628 -3.476 -20.015 1.00 96.56 147 GLU A N 1
ATOM 1136 C CA . GLU A 1 147 ? 9.605 -4.357 -18.839 1.00 96.56 147 GLU A CA 1
ATOM 1137 C C . GLU A 1 147 ? 10.050 -3.629 -17.564 1.00 96.56 147 GLU A C 1
ATOM 1139 O O . GLU A 1 147 ? 9.471 -3.803 -16.487 1.00 96.56 147 GLU A O 1
ATOM 1144 N N . ARG A 1 148 ? 11.082 -2.783 -17.678 1.00 96.62 148 ARG A N 1
ATOM 1145 C CA . ARG A 1 148 ? 11.577 -1.964 -16.567 1.00 96.62 148 ARG A CA 1
ATOM 1146 C C . ARG A 1 148 ? 10.519 -0.967 -16.089 1.00 96.62 148 ARG A C 1
ATOM 1148 O O . ARG A 1 148 ? 10.310 -0.846 -14.882 1.00 96.62 148 ARG A O 1
ATOM 1155 N N . LEU A 1 149 ? 9.863 -0.263 -17.012 1.00 96.25 149 LEU A N 1
ATOM 1156 C CA . LEU A 1 149 ? 8.814 0.710 -16.699 1.00 96.25 149 LEU A CA 1
ATOM 1157 C C . LEU A 1 149 ? 7.556 0.037 -16.150 1.00 96.25 149 LEU A C 1
ATOM 1159 O O . LEU A 1 149 ? 7.005 0.511 -15.161 1.00 96.25 149 LEU A O 1
ATOM 1163 N N . GLN A 1 150 ? 7.150 -1.099 -16.716 1.00 96.62 150 GLN A N 1
ATOM 1164 C CA . GLN A 1 150 ? 5.998 -1.867 -16.250 1.00 96.62 150 GLN A CA 1
ATOM 1165 C C . GLN A 1 150 ? 6.164 -2.271 -14.780 1.00 96.62 150 GLN A C 1
ATOM 1167 O O . GLN A 1 150 ? 5.267 -2.032 -13.973 1.00 96.62 150 GLN A O 1
ATOM 1172 N N . LYS A 1 151 ? 7.340 -2.792 -14.402 1.00 96.38 151 LYS A N 1
ATOM 1173 C CA . LYS A 1 151 ? 7.658 -3.118 -13.001 1.00 96.38 151 LYS A CA 1
ATOM 1174 C C . LYS A 1 151 ? 7.611 -1.889 -12.093 1.00 96.38 151 LYS A C 1
ATOM 1176 O O . LYS A 1 151 ? 7.064 -1.958 -10.995 1.00 96.38 151 LYS A O 1
ATOM 1181 N N . ALA A 1 152 ? 8.167 -0.762 -12.539 1.00 95.12 152 ALA A N 1
ATOM 1182 C CA . ALA A 1 152 ? 8.153 0.476 -11.761 1.00 95.12 152 ALA A CA 1
ATOM 1183 C C . ALA A 1 152 ? 6.726 1.006 -11.544 1.00 95.12 152 ALA A C 1
ATOM 1185 O O . ALA A 1 152 ? 6.389 1.447 -10.446 1.00 95.12 152 ALA A O 1
ATOM 1186 N N . TYR A 1 153 ? 5.871 0.928 -12.565 1.00 95.25 153 TYR A N 1
ATOM 1187 C CA . TYR A 1 153 ? 4.497 1.424 -12.488 1.00 95.25 153 TYR A CA 1
ATOM 1188 C C . TYR A 1 153 ? 3.630 0.519 -11.609 1.00 95.25 153 TYR A C 1
ATOM 1190 O O . TYR A 1 153 ? 2.873 1.034 -10.792 1.00 95.25 153 TYR A O 1
ATOM 1198 N N . GLN A 1 154 ? 3.817 -0.804 -11.678 1.00 94.56 154 GLN A N 1
ATOM 1199 C CA . GLN A 1 154 ? 3.179 -1.762 -10.764 1.00 94.56 154 GLN A CA 1
ATOM 1200 C C . GLN A 1 154 ? 3.593 -1.548 -9.298 1.00 94.56 154 GLN A C 1
ATOM 1202 O O . GLN A 1 154 ? 2.775 -1.658 -8.384 1.00 94.56 154 GLN A O 1
ATOM 1207 N N . ALA A 1 155 ? 4.862 -1.217 -9.045 1.00 94.75 155 ALA A N 1
ATOM 1208 C CA . ALA A 1 155 ? 5.309 -0.874 -7.697 1.00 94.75 155 ALA A CA 1
ATOM 1209 C C . ALA A 1 155 ? 4.641 0.420 -7.196 1.00 94.75 155 ALA A C 1
ATOM 1211 O O . ALA A 1 155 ? 4.208 0.491 -6.047 1.00 94.75 155 ALA A O 1
ATOM 1212 N N . TYR A 1 156 ? 4.502 1.421 -8.070 1.00 94.31 156 TYR A N 1
ATOM 1213 C CA . TYR A 1 156 ? 3.843 2.683 -7.739 1.00 94.31 156 TYR A CA 1
ATOM 1214 C C . TYR A 1 156 ? 2.336 2.512 -7.477 1.00 94.31 156 TYR A C 1
ATOM 1216 O O . TYR A 1 156 ? 1.818 3.106 -6.532 1.00 94.31 156 TYR A O 1
ATOM 1224 N N . THR A 1 157 ? 1.628 1.675 -8.249 1.00 93.62 157 THR A N 1
ATOM 1225 C CA . THR A 1 157 ? 0.212 1.355 -7.977 1.00 93.62 157 THR A CA 1
ATOM 1226 C C . THR A 1 157 ? 0.044 0.699 -6.611 1.00 93.62 157 THR A C 1
ATOM 1228 O O . THR A 1 157 ? -0.820 1.115 -5.844 1.00 93.62 157 THR A O 1
ATOM 1231 N N . ALA A 1 158 ? 0.902 -0.269 -6.276 1.00 93.56 158 ALA A N 1
ATOM 1232 C CA . ALA A 1 158 ? 0.841 -0.958 -4.990 1.00 93.56 158 ALA A CA 1
ATOM 1233 C C . ALA A 1 158 ? 1.094 -0.002 -3.810 1.00 93.56 158 ALA A C 1
ATOM 1235 O O . ALA A 1 158 ? 0.453 -0.116 -2.766 1.00 93.56 158 ALA A O 1
ATOM 1236 N N . GLU A 1 159 ? 2.006 0.961 -3.966 1.00 91.62 159 GLU A N 1
ATOM 1237 C CA . GLU A 1 159 ? 2.250 1.982 -2.943 1.00 91.62 159 GLU A CA 1
ATOM 1238 C C . GLU A 1 159 ? 1.050 2.929 -2.784 1.00 91.62 159 GLU A C 1
ATOM 1240 O O . GLU A 1 159 ? 0.627 3.219 -1.665 1.00 91.62 159 GLU A O 1
ATOM 1245 N N . ALA A 1 160 ? 0.441 3.351 -3.896 1.00 91.50 160 ALA A N 1
ATOM 1246 C CA . ALA A 1 160 ? -0.755 4.189 -3.877 1.00 91.50 160 ALA A CA 1
ATOM 1247 C C . ALA A 1 160 ? -1.942 3.507 -3.168 1.00 91.50 160 ALA A C 1
ATOM 1249 O O . ALA A 1 160 ? -2.674 4.157 -2.420 1.00 91.50 160 ALA A O 1
ATOM 1250 N N . GLU A 1 161 ? -2.127 2.200 -3.372 1.00 90.56 161 GLU A N 1
ATOM 1251 C CA . GLU A 1 161 ? -3.167 1.413 -2.699 1.00 90.56 161 GLU A CA 1
ATOM 1252 C C . GLU A 1 161 ? -2.914 1.288 -1.194 1.00 90.56 161 GLU A C 1
ATOM 1254 O O . GLU A 1 161 ? -3.842 1.458 -0.401 1.00 90.56 161 GLU A O 1
ATOM 1259 N N . LYS A 1 162 ? -1.661 1.058 -0.781 1.00 92.00 162 LYS A N 1
ATOM 1260 C CA . LYS A 1 162 ? -1.286 1.006 0.640 1.00 92.00 162 LYS A CA 1
ATOM 1261 C C . LYS A 1 162 ? -1.540 2.329 1.351 1.00 92.00 162 LYS A C 1
ATOM 1263 O O . LYS A 1 162 ? -2.085 2.330 2.454 1.00 92.00 162 LYS A O 1
ATOM 1268 N N . GLU A 1 163 ? -1.162 3.449 0.740 1.00 89.50 163 GLU A N 1
ATOM 1269 C CA . GLU A 1 163 ? -1.409 4.773 1.318 1.00 89.50 163 GLU A CA 1
ATOM 1270 C C . GLU A 1 163 ? -2.904 5.063 1.446 1.00 89.50 163 GLU A C 1
ATOM 1272 O O . GLU A 1 163 ? -3.348 5.539 2.493 1.00 89.50 163 GLU A O 1
ATOM 1277 N N . LYS A 1 164 ? -3.691 4.720 0.419 1.00 90.19 164 LYS A N 1
ATOM 1278 C CA . LYS A 1 164 ? -5.149 4.859 0.458 1.00 90.19 164 LYS A CA 1
ATOM 1279 C C . LYS A 1 164 ? -5.759 4.018 1.582 1.00 90.19 164 LYS A C 1
ATOM 1281 O O . LYS A 1 164 ? -6.511 4.554 2.389 1.00 90.19 164 LYS A O 1
ATOM 1286 N N . ALA A 1 165 ? -5.385 2.743 1.685 1.00 91.81 165 ALA A N 1
ATOM 1287 C CA . ALA A 1 165 ? -5.881 1.850 2.731 1.00 91.81 165 ALA A CA 1
ATOM 1288 C C . ALA A 1 165 ? -5.503 2.339 4.138 1.00 91.81 165 ALA A C 1
ATOM 1290 O O . ALA A 1 165 ? -6.313 2.269 5.061 1.00 91.81 165 ALA A O 1
ATOM 1291 N N . LYS A 1 166 ? -4.289 2.879 4.310 1.00 92.88 166 LYS A N 1
ATOM 1292 C CA . LYS A 1 166 ? -3.847 3.460 5.582 1.00 92.88 166 LYS A CA 1
ATOM 1293 C C . LYS A 1 166 ? -4.676 4.688 5.961 1.00 92.88 166 LYS A C 1
ATOM 1295 O O . LYS A 1 166 ? -5.107 4.786 7.106 1.00 92.88 166 LYS A O 1
ATOM 1300 N N . LEU A 1 167 ? -4.917 5.592 5.011 1.00 91.50 167 LEU A N 1
ATOM 1301 C CA . LEU A 1 167 ? -5.729 6.787 5.240 1.00 91.50 167 LEU A CA 1
ATOM 1302 C C . LEU A 1 167 ? -7.180 6.422 5.582 1.00 91.50 167 LEU A C 1
ATOM 1304 O O . LEU A 1 167 ? -7.747 6.975 6.520 1.00 91.50 167 LEU A O 1
ATOM 1308 N N . GLU A 1 168 ? -7.770 5.469 4.860 1.00 91.69 168 GLU A N 1
ATOM 1309 C CA . GLU A 1 168 ? -9.127 4.979 5.125 1.00 91.69 168 GLU A CA 1
ATOM 1310 C C . GLU A 1 168 ? -9.229 4.306 6.500 1.00 91.69 168 GLU A C 1
ATOM 1312 O O . GLU A 1 168 ? -10.175 4.567 7.242 1.00 91.69 168 GLU A O 1
ATOM 1317 N N . ALA A 1 169 ? -8.233 3.504 6.890 1.00 93.50 169 ALA A N 1
ATOM 1318 C CA . ALA A 1 169 ? -8.179 2.885 8.212 1.00 93.50 169 ALA A CA 1
ATOM 1319 C C . ALA A 1 169 ? -8.035 3.923 9.337 1.00 93.50 169 ALA A C 1
ATOM 1321 O O . ALA A 1 169 ? -8.686 3.803 10.375 1.00 93.50 169 ALA A O 1
ATOM 1322 N N . GLU A 1 170 ? -7.219 4.959 9.137 1.00 93.81 170 GLU A N 1
ATOM 1323 C CA . GLU A 1 170 ? -7.052 6.051 10.099 1.00 93.81 170 GLU A CA 1
ATOM 1324 C C . GLU A 1 170 ? -8.339 6.872 10.249 1.00 93.81 170 GLU A C 1
ATOM 1326 O O . GLU A 1 170 ? -8.772 7.142 11.370 1.00 93.81 170 GLU A O 1
ATOM 1331 N N . GLN A 1 171 ? -9.004 7.199 9.138 1.00 93.06 171 GLN A N 1
ATOM 1332 C CA . GLN A 1 171 ? -10.297 7.884 9.150 1.00 93.06 171 GLN A CA 1
ATOM 1333 C C . GLN A 1 171 ? -11.380 7.039 9.827 1.00 93.06 171 GLN A C 1
ATOM 1335 O O . GLN A 1 171 ? -12.124 7.553 10.663 1.00 93.06 171 GLN A O 1
ATOM 1340 N N . ALA A 1 172 ? -11.444 5.740 9.526 1.00 93.62 172 ALA A N 1
ATOM 1341 C CA . ALA A 1 172 ? -12.377 4.821 10.168 1.00 93.62 172 ALA A CA 1
ATOM 1342 C C . ALA A 1 172 ? -12.112 4.709 11.677 1.00 93.62 172 ALA A C 1
ATOM 1344 O O . ALA A 1 172 ? -13.048 4.772 12.473 1.00 93.62 172 ALA A O 1
ATOM 1345 N N . ALA A 1 173 ? -10.845 4.619 12.092 1.00 93.44 173 ALA A N 1
ATOM 1346 C CA . ALA A 1 173 ? -10.468 4.592 13.502 1.00 93.44 173 ALA A CA 1
ATOM 1347 C C . ALA A 1 173 ? -10.808 5.910 14.219 1.00 93.44 173 ALA A C 1
ATOM 1349 O O . ALA A 1 173 ? -11.297 5.882 15.348 1.00 93.44 173 ALA A O 1
ATOM 1350 N N . ALA A 1 174 ? -10.594 7.061 13.575 1.00 93.62 174 ALA A N 1
ATOM 1351 C CA . ALA A 1 174 ? -10.951 8.368 14.122 1.00 93.62 174 ALA A CA 1
ATOM 1352 C C . ALA A 1 174 ? -12.472 8.533 14.274 1.00 93.62 174 ALA A C 1
ATOM 1354 O O . ALA A 1 174 ? -12.939 9.016 15.305 1.00 93.62 174 ALA A O 1
ATOM 1355 N N . LEU A 1 175 ? -13.252 8.084 13.286 1.00 93.94 175 LEU A N 1
ATOM 1356 C CA . LEU A 1 175 ? -14.714 8.076 13.357 1.00 93.94 175 LEU A CA 1
ATOM 1357 C C . LEU A 1 175 ? -15.221 7.135 14.453 1.00 93.94 175 LEU A C 1
ATOM 1359 O O . LEU A 1 175 ? -16.092 7.535 15.220 1.00 93.94 175 LEU A O 1
ATOM 1363 N N . ALA A 1 176 ? -14.650 5.935 14.574 1.00 92.12 176 ALA A N 1
ATOM 1364 C CA . ALA A 1 176 ? -15.010 4.984 15.622 1.00 92.12 176 ALA A CA 1
ATOM 1365 C C . ALA A 1 176 ? -14.696 5.529 17.026 1.00 92.12 176 ALA A C 1
ATOM 1367 O O . ALA A 1 176 ? -15.514 5.393 17.933 1.00 92.12 176 ALA A O 1
ATOM 1368 N N . ARG A 1 177 ? -13.548 6.201 17.205 1.00 90.50 177 ARG A N 1
ATOM 1369 C CA . ARG A 1 177 ? -13.210 6.896 18.461 1.00 90.50 177 ARG A CA 1
ATOM 1370 C C . ARG A 1 177 ? -14.218 7.995 18.769 1.00 90.50 177 ARG A C 1
ATOM 1372 O O . ARG A 1 177 ? -14.802 7.993 19.842 1.00 90.50 177 ARG A O 1
ATOM 1379 N N . ARG A 1 178 ? -14.508 8.857 17.792 1.00 93.56 178 ARG A N 1
ATOM 1380 C CA . ARG A 1 178 ? -15.490 9.934 17.955 1.00 93.56 178 ARG A CA 1
ATOM 1381 C C . ARG A 1 178 ? -16.884 9.403 18.296 1.00 93.56 178 ARG A C 1
ATOM 1383 O O . ARG A 1 178 ? -17.579 10.011 19.100 1.00 93.56 178 ARG A O 1
ATOM 1390 N N . GLN A 1 179 ? -17.306 8.295 17.687 1.00 93.06 179 GLN A N 1
ATOM 1391 C CA . GLN A 1 179 ? -18.578 7.643 18.009 1.00 93.06 179 GLN A CA 1
ATOM 1392 C C . GLN A 1 179 ? -18.588 7.105 19.444 1.00 93.06 179 GLN A C 1
ATOM 1394 O O . GLN A 1 179 ? -19.567 7.332 20.150 1.00 93.06 179 GLN A O 1
ATOM 1399 N N . ALA A 1 180 ? -17.499 6.472 19.891 1.00 89.75 180 ALA A N 1
ATOM 1400 C CA . ALA A 1 180 ? -17.361 6.002 21.269 1.00 89.75 180 ALA A CA 1
ATOM 1401 C C . ALA A 1 180 ? -17.368 7.161 22.284 1.00 89.75 180 ALA A C 1
ATOM 1403 O O . ALA A 1 180 ? -18.027 7.056 23.315 1.00 89.75 180 ALA A O 1
ATOM 1404 N N . ASP A 1 181 ? -16.711 8.283 21.972 1.00 90.62 181 ASP A N 1
ATOM 1405 C CA . ASP A 1 181 ? -16.702 9.480 22.825 1.00 90.62 181 ASP A CA 1
ATOM 1406 C C . ASP A 1 181 ? -18.104 10.102 22.941 1.00 90.62 181 ASP A C 1
ATOM 1408 O O . ASP A 1 181 ? -18.532 10.495 24.027 1.00 90.62 181 ASP A O 1
ATOM 1412 N N . ILE A 1 182 ? -18.846 10.166 21.827 1.00 93.31 182 ILE A N 1
ATOM 1413 C CA . ILE A 1 182 ? -20.237 10.645 21.812 1.00 93.31 182 ILE A CA 1
ATOM 1414 C C . ILE A 1 182 ? -21.128 9.717 22.640 1.00 93.31 182 ILE A C 1
ATOM 1416 O O . ILE A 1 182 ? -21.922 10.195 23.446 1.00 93.31 182 ILE A O 1
ATOM 1420 N N . GLU A 1 183 ? -21.000 8.403 22.459 1.00 92.31 183 GLU A N 1
ATOM 1421 C CA . GLU A 1 183 ? -21.774 7.420 23.215 1.00 92.31 183 GLU A CA 1
ATOM 1422 C C . GLU A 1 183 ? -21.487 7.513 24.719 1.00 92.31 183 GLU A C 1
ATOM 1424 O O . GLU A 1 183 ? -22.420 7.539 25.523 1.00 92.31 183 GLU A O 1
ATOM 1429 N N . TYR A 1 184 ? -20.215 7.647 25.100 1.00 92.69 184 TYR A N 1
ATOM 1430 C CA . TYR A 1 184 ? -19.819 7.860 26.488 1.00 92.69 184 TYR A CA 1
ATOM 1431 C C . TYR A 1 184 ? -20.439 9.140 27.065 1.00 92.69 184 TYR A C 1
ATOM 1433 O O . TYR A 1 184 ? -21.069 9.101 28.121 1.00 92.69 184 TYR A O 1
ATOM 1441 N N . ALA A 1 185 ? -20.355 10.260 26.341 1.00 93.38 185 ALA A N 1
ATOM 1442 C CA . ALA A 1 185 ? -20.961 11.520 26.765 1.00 93.38 185 ALA A CA 1
ATOM 1443 C C . ALA A 1 185 ? -22.490 11.417 26.922 1.00 93.38 185 ALA A C 1
ATOM 1445 O O . ALA A 1 185 ? -23.052 11.962 27.873 1.00 93.38 185 ALA A O 1
ATOM 1446 N N . MET A 1 186 ? -23.174 10.688 26.032 1.00 94.44 186 MET A N 1
ATOM 1447 C CA . MET A 1 186 ? -24.616 10.440 26.147 1.00 94.44 186 MET A CA 1
ATOM 1448 C C . MET A 1 186 ? -24.965 9.655 27.416 1.00 94.44 186 MET A C 1
ATOM 1450 O O . MET A 1 186 ? -25.953 9.982 28.078 1.00 94.44 186 MET A O 1
ATOM 1454 N N . LEU A 1 187 ? -24.155 8.656 27.780 1.00 95.00 187 LEU A N 1
ATOM 1455 C CA . LEU A 1 187 ? -24.335 7.903 29.022 1.00 95.00 187 LEU A CA 1
ATOM 1456 C C . LEU A 1 187 ? -24.112 8.789 30.254 1.00 95.00 187 LEU A C 1
ATOM 1458 O O . LEU A 1 187 ? -24.937 8.766 31.165 1.00 95.00 187 LEU A O 1
ATOM 1462 N N . LEU A 1 188 ? -23.070 9.627 30.268 1.00 95.94 188 LEU A N 1
ATOM 1463 C CA . LEU A 1 188 ? -22.843 10.570 31.371 1.00 95.94 188 LEU A CA 1
ATOM 1464 C C . LEU 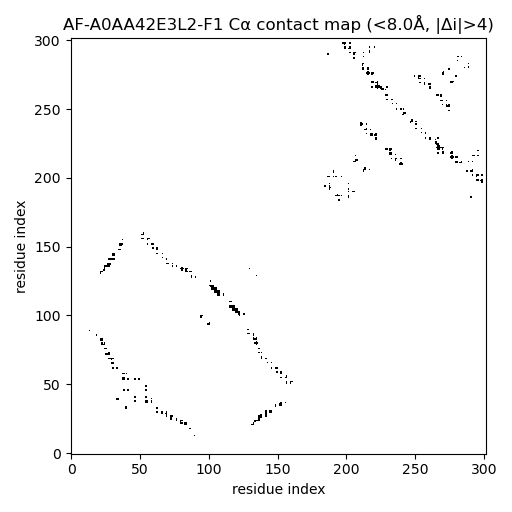A 1 188 ? -24.056 11.482 31.595 1.00 95.94 188 LEU A C 1
ATOM 1466 O O . LEU A 1 188 ? -24.533 11.603 32.722 1.00 95.94 188 LEU A O 1
ATOM 1470 N N . VAL A 1 189 ? -24.620 12.047 30.521 1.00 96.06 189 VAL A N 1
ATOM 1471 C CA . VAL A 1 189 ? -25.828 12.886 30.602 1.00 96.06 189 VAL A CA 1
ATOM 1472 C C . VAL A 1 189 ? -27.029 12.092 31.119 1.00 96.06 189 VAL A C 1
ATOM 1474 O O . VAL A 1 189 ? -27.733 12.569 32.009 1.00 96.06 189 VAL A O 1
ATOM 1477 N N . ARG A 1 190 ? -27.259 10.873 30.609 1.00 95.19 190 ARG A N 1
ATOM 1478 C CA . ARG A 1 190 ? -28.379 10.011 31.030 1.00 95.19 190 ARG A CA 1
ATOM 1479 C C . ARG A 1 190 ? -28.339 9.701 32.527 1.00 95.19 190 ARG A C 1
ATOM 1481 O O . ARG A 1 190 ? -29.385 9.688 33.175 1.00 95.19 190 ARG A O 1
ATOM 1488 N N . TYR A 1 191 ? -27.149 9.464 33.071 1.00 95.94 191 TYR A N 1
ATOM 1489 C CA . TYR A 1 191 ? -26.958 9.145 34.486 1.00 95.94 191 TYR A CA 1
ATOM 1490 C C . TYR A 1 191 ? -26.683 10.375 35.365 1.00 95.94 191 TYR A C 1
ATOM 1492 O O . TYR A 1 191 ? -26.517 10.222 36.574 1.00 95.94 191 TYR A O 1
ATOM 1500 N N . GLY A 1 192 ? -26.711 11.586 34.795 1.00 95.06 192 GLY A N 1
ATOM 1501 C CA . GLY A 1 192 ? -26.567 12.845 35.531 1.00 95.06 192 GLY A CA 1
ATOM 1502 C C . GLY A 1 192 ? -25.156 13.096 36.067 1.00 95.06 192 GLY A C 1
ATOM 1503 O O . GLY A 1 192 ? -25.005 13.724 37.112 1.00 95.06 192 GLY A O 1
ATOM 1504 N N . LEU A 1 193 ? -24.136 12.579 35.383 1.00 96.00 193 LEU A N 1
ATOM 1505 C CA . LEU A 1 193 ? -22.731 12.702 35.762 1.00 96.00 193 LEU A CA 1
ATOM 1506 C C . LEU A 1 193 ? -22.059 13.891 35.063 1.00 96.00 193 LEU A C 1
ATOM 1508 O O . LEU A 1 193 ? -22.434 14.283 33.956 1.00 96.00 193 LEU A O 1
ATOM 1512 N N . GLY A 1 194 ? -21.057 14.467 35.731 1.00 93.56 194 GLY A N 1
ATOM 1513 C CA . GLY A 1 194 ? -20.220 15.536 35.186 1.00 93.56 194 GLY A CA 1
ATOM 1514 C C . GLY A 1 194 ? -19.289 15.047 34.074 1.00 93.56 194 GLY A C 1
ATOM 1515 O O . GLY A 1 194 ? -19.067 13.851 33.908 1.00 93.56 194 GLY A O 1
ATOM 1516 N N . ALA A 1 195 ? -18.723 15.984 33.310 1.00 89.88 195 ALA A N 1
ATOM 1517 C CA . ALA A 1 195 ? -17.788 15.674 32.221 1.00 89.88 195 ALA A CA 1
ATOM 1518 C C . ALA A 1 195 ? -16.435 15.116 32.708 1.00 89.88 195 ALA A C 1
ATOM 1520 O O . ALA A 1 195 ? -15.679 14.557 31.919 1.00 89.88 195 ALA A O 1
ATOM 1521 N N . ASP A 1 196 ? -16.129 15.292 33.991 1.00 91.75 196 ASP A N 1
ATOM 1522 C CA . ASP A 1 196 ? -14.953 14.781 34.692 1.00 91.75 196 ASP A CA 1
ATOM 1523 C C . ASP A 1 196 ? -15.151 13.369 35.268 1.00 91.75 196 ASP A C 1
ATOM 1525 O O . ASP A 1 196 ? -14.185 12.762 35.728 1.00 91.75 196 ASP A O 1
ATOM 1529 N N . ALA A 1 197 ? -16.376 12.833 35.225 1.00 94.31 197 ALA A N 1
ATOM 1530 C CA . ALA A 1 197 ? -16.663 11.486 35.695 1.00 94.31 197 ALA A CA 1
ATOM 1531 C C . ALA A 1 197 ? -15.911 10.441 34.862 1.00 94.31 197 ALA A C 1
ATOM 1533 O O . ALA A 1 197 ? -15.844 10.513 33.630 1.00 94.31 197 ALA A O 1
ATOM 1534 N N . THR A 1 198 ? -15.363 9.443 35.550 1.00 93.75 198 THR A N 1
ATOM 1535 C CA . THR A 1 198 ? -14.660 8.318 34.933 1.00 93.75 198 THR A CA 1
ATOM 1536 C C . THR A 1 198 ? -15.633 7.217 34.504 1.00 93.75 198 THR A C 1
ATOM 1538 O O . THR A 1 198 ? -16.784 7.158 34.946 1.00 93.75 198 THR A O 1
ATOM 1541 N N . ALA A 1 199 ? -15.161 6.278 33.679 1.00 92.56 199 ALA A N 1
ATOM 1542 C CA . ALA A 1 199 ? -15.951 5.104 33.310 1.00 92.56 199 ALA A CA 1
ATOM 1543 C C . ALA A 1 199 ? -16.344 4.256 34.539 1.00 92.56 199 ALA A C 1
ATOM 1545 O O . ALA A 1 199 ? -17.422 3.661 34.557 1.00 92.56 199 ALA A O 1
ATOM 1546 N N . TYR A 1 200 ? -15.512 4.256 35.588 1.00 92.75 200 TYR A N 1
ATOM 1547 C CA . TYR A 1 200 ? -15.825 3.625 36.870 1.00 92.75 200 TYR A CA 1
ATOM 1548 C C . TYR A 1 200 ? -16.956 4.348 37.610 1.00 92.75 200 TYR A C 1
ATOM 1550 O O . TYR A 1 200 ? -17.846 3.686 38.144 1.00 92.75 200 TYR A O 1
ATOM 1558 N N . ASP A 1 201 ? -16.979 5.685 37.599 1.00 95.12 201 ASP A N 1
ATOM 1559 C CA . ASP A 1 201 ? -18.070 6.467 38.197 1.00 95.12 201 ASP A CA 1
ATOM 1560 C C . ASP A 1 201 ? -19.398 6.208 37.481 1.00 95.12 201 ASP A C 1
ATOM 1562 O O . ASP A 1 201 ? -20.428 6.002 38.129 1.00 95.12 201 ASP A O 1
ATOM 1566 N N . LEU A 1 202 ? -19.364 6.133 36.145 1.00 95.88 202 LEU A N 1
ATOM 1567 C CA . LEU A 1 202 ? -20.513 5.749 35.328 1.00 95.88 202 LEU A CA 1
ATOM 1568 C C . LEU A 1 202 ? -21.008 4.342 35.671 1.00 95.88 202 LEU A C 1
ATOM 1570 O O . LEU A 1 202 ? -22.192 4.160 35.966 1.00 95.88 202 LEU A O 1
ATOM 1574 N N . LEU A 1 203 ? -20.112 3.352 35.683 1.00 95.56 203 LEU A N 1
ATOM 1575 C CA . LEU A 1 203 ? -20.464 1.975 36.017 1.00 95.56 203 LEU A CA 1
ATOM 1576 C C . LEU A 1 203 ? -21.058 1.878 37.427 1.00 95.56 203 LEU A C 1
ATOM 1578 O O . LEU A 1 203 ? -22.076 1.217 37.629 1.00 95.56 203 LEU A O 1
ATOM 1582 N N . ARG A 1 204 ? -20.481 2.585 38.402 1.00 94.50 204 ARG A N 1
ATOM 1583 C CA . ARG A 1 204 ? -20.993 2.647 39.775 1.00 94.50 204 ARG A CA 1
ATOM 1584 C C . ARG A 1 204 ? -22.388 3.270 39.840 1.00 94.50 204 ARG A C 1
ATOM 1586 O O . ARG A 1 204 ? -23.255 2.732 40.530 1.00 94.50 204 ARG A O 1
ATOM 1593 N N . ALA A 1 205 ? -22.625 4.367 39.119 1.00 96.12 205 ALA A N 1
ATOM 1594 C CA . ALA A 1 205 ? -23.935 5.015 39.0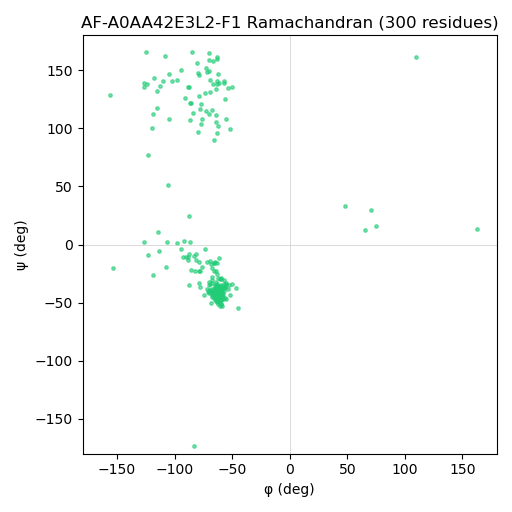51 1.00 96.12 205 ALA A CA 1
ATOM 1595 C C . ALA A 1 205 ? -25.004 4.094 38.439 1.00 96.12 205 ALA A C 1
ATOM 1597 O O . ALA A 1 205 ? -26.147 4.091 38.903 1.00 96.12 205 ALA A O 1
ATOM 1598 N N . ILE A 1 206 ? -24.630 3.284 37.443 1.00 96.25 206 ILE A N 1
ATOM 1599 C CA . ILE A 1 206 ? -25.500 2.271 36.832 1.00 96.25 206 ILE A CA 1
ATOM 1600 C C . ILE A 1 206 ? -25.797 1.134 37.816 1.00 96.25 206 ILE A C 1
ATOM 1602 O O . ILE A 1 206 ? -26.965 0.809 38.033 1.00 96.25 206 ILE A O 1
ATOM 1606 N N . ARG A 1 207 ? -24.765 0.562 38.454 1.00 95.56 207 ARG A N 1
ATOM 1607 C CA . ARG A 1 207 ? -24.899 -0.518 39.454 1.00 95.56 207 ARG A CA 1
ATOM 1608 C C . ARG A 1 207 ? -25.824 -0.113 40.605 1.00 95.56 207 ARG A C 1
ATOM 1610 O O . ARG A 1 207 ? -26.646 -0.909 41.046 1.00 95.56 207 ARG A O 1
ATOM 1617 N N . ALA A 1 208 ? -25.782 1.151 41.026 1.00 95.06 208 ALA A N 1
ATOM 1618 C CA . ALA A 1 208 ? -26.651 1.677 42.079 1.00 95.06 208 ALA A CA 1
ATOM 1619 C C . ALA A 1 208 ? -28.155 1.698 41.722 1.00 95.06 208 ALA A C 1
ATOM 1621 O O . ALA A 1 208 ? -28.985 1.860 42.615 1.00 95.06 208 ALA A O 1
ATOM 1622 N N . LYS A 1 209 ? -28.541 1.548 40.444 1.00 95.06 209 LYS A N 1
ATOM 1623 C CA . LYS A 1 209 ? -29.955 1.551 40.022 1.00 95.06 209 LYS A CA 1
ATOM 1624 C C . LYS A 1 209 ? -30.677 0.231 40.274 1.00 95.06 209 LYS A C 1
ATOM 1626 O O . LYS A 1 209 ? -31.904 0.232 40.320 1.00 95.06 209 LYS A O 1
ATOM 1631 N N . SER A 1 210 ? -29.961 -0.888 40.378 1.00 95.62 210 SER A N 1
ATOM 1632 C CA . SER A 1 210 ? -30.579 -2.204 40.549 1.00 95.62 210 SER A CA 1
ATOM 1633 C C . SER A 1 210 ? -29.621 -3.194 41.197 1.00 95.62 210 SER A C 1
ATOM 1635 O O . SER A 1 210 ? -28.533 -3.437 40.679 1.00 95.62 210 SER A O 1
ATOM 1637 N N . LYS A 1 211 ? -30.083 -3.851 42.269 1.00 95.06 211 LYS A N 1
ATOM 1638 C CA . LYS A 1 211 ? -29.369 -4.953 42.935 1.00 95.06 211 LYS A CA 1
ATOM 1639 C C . LYS A 1 211 ? -29.018 -6.098 41.976 1.00 95.06 211 LYS A C 1
ATOM 1641 O O . LYS A 1 211 ? -27.959 -6.700 42.094 1.00 95.06 211 LYS A O 1
ATOM 1646 N N . ILE A 1 212 ? -29.886 -6.356 40.992 1.00 96.81 212 ILE A N 1
ATOM 1647 C CA . ILE A 1 212 ? -29.679 -7.398 39.979 1.00 96.81 212 ILE A CA 1
ATOM 1648 C C . ILE A 1 212 ? -28.554 -6.997 39.019 1.00 96.81 212 ILE A C 1
ATOM 1650 O O . ILE A 1 212 ? -27.729 -7.834 38.670 1.00 96.81 212 ILE A O 1
ATOM 1654 N N . VAL A 1 213 ? -28.485 -5.719 38.626 1.00 96.88 213 VAL A N 1
ATOM 1655 C CA . VAL A 1 213 ? -27.396 -5.212 37.773 1.00 96.88 213 VAL A CA 1
ATOM 1656 C C . VAL A 1 213 ? -26.075 -5.169 38.527 1.00 96.88 213 VAL A C 1
ATOM 1658 O O . VAL A 1 213 ? -25.064 -5.561 37.957 1.00 96.88 213 VAL A O 1
ATOM 1661 N N . ASP A 1 214 ? -26.067 -4.742 39.795 1.00 96.69 214 ASP A N 1
ATOM 1662 C CA . ASP A 1 214 ? -24.855 -4.754 40.627 1.00 96.69 214 ASP A CA 1
ATOM 1663 C C . ASP A 1 214 ? -24.239 -6.160 40.691 1.00 96.69 214 ASP A C 1
ATOM 1665 O O . ASP A 1 214 ? -23.044 -6.330 40.441 1.00 96.69 214 ASP A O 1
ATOM 1669 N N . LEU A 1 215 ? -25.078 -7.171 40.943 1.00 96.81 215 LEU A N 1
ATOM 1670 C CA . LEU A 1 215 ? -24.653 -8.566 41.002 1.00 96.81 215 LEU A CA 1
ATOM 1671 C C . LEU A 1 215 ? -24.215 -9.104 39.631 1.00 96.81 215 LEU A C 1
ATOM 1673 O O . LEU A 1 215 ? -23.156 -9.719 39.529 1.00 96.81 215 LEU A O 1
ATOM 1677 N N . ALA A 1 216 ? -24.981 -8.837 38.568 1.00 96.75 216 ALA A N 1
ATOM 1678 C CA . ALA A 1 216 ? -24.646 -9.284 37.215 1.00 96.75 216 ALA A CA 1
ATOM 1679 C C . ALA A 1 216 ? -23.304 -8.716 36.730 1.00 96.75 216 ALA A C 1
ATOM 1681 O O . ALA A 1 216 ? -22.475 -9.462 36.210 1.00 96.75 216 ALA A O 1
ATOM 1682 N N . VAL A 1 217 ? -23.070 -7.417 36.948 1.00 95.69 217 VAL A N 1
ATOM 1683 C CA . VAL A 1 217 ? -21.812 -6.749 36.594 1.00 95.69 217 VAL A CA 1
ATOM 1684 C C . VAL A 1 217 ? -20.647 -7.360 37.366 1.00 95.69 217 VAL A C 1
ATOM 1686 O O . VAL A 1 217 ? -19.638 -7.685 36.751 1.00 95.69 217 VAL A O 1
ATOM 1689 N N . ALA A 1 218 ? -20.789 -7.575 38.678 1.00 94.88 218 ALA A N 1
ATOM 1690 C CA . ALA A 1 218 ? -19.740 -8.187 39.493 1.00 94.88 218 ALA A CA 1
ATOM 1691 C C . ALA A 1 218 ? -19.388 -9.612 39.027 1.00 94.88 218 ALA A C 1
ATOM 1693 O O . ALA A 1 218 ? -18.218 -9.972 38.923 1.00 94.88 218 ALA A O 1
ATOM 1694 N N . MET A 1 219 ? -20.398 -10.419 38.695 1.00 94.31 219 MET A N 1
ATOM 1695 C CA . MET A 1 219 ? -20.205 -11.774 38.166 1.00 94.31 219 MET A CA 1
ATOM 1696 C C . MET A 1 219 ? -19.513 -11.769 36.798 1.00 94.31 219 MET A C 1
ATOM 1698 O O . MET A 1 219 ? -18.664 -12.61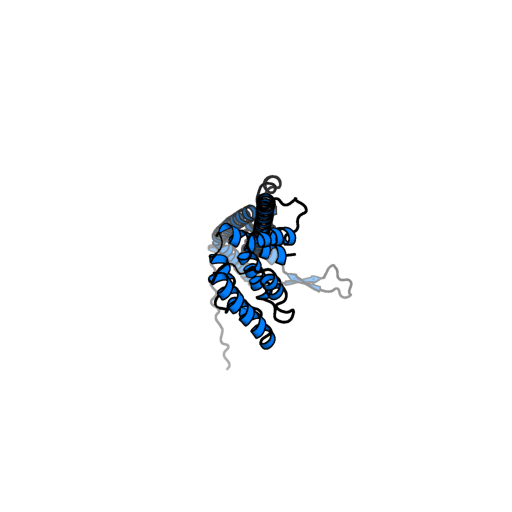5 36.518 1.00 94.31 219 MET A O 1
ATOM 1702 N N . GLU A 1 220 ? -19.859 -10.817 35.932 1.00 94.19 220 GLU A N 1
ATOM 1703 C CA . GLU A 1 220 ? -19.207 -10.651 34.636 1.00 94.19 220 GLU A CA 1
ATOM 1704 C C . GLU A 1 220 ? -17.770 -10.124 34.775 1.00 94.19 220 GLU A C 1
ATOM 1706 O O . GLU A 1 220 ? -16.904 -10.482 33.968 1.00 94.19 220 GLU A O 1
ATOM 1711 N N . GLU A 1 221 ? -17.508 -9.300 35.794 1.00 90.50 221 GLU A N 1
ATOM 1712 C CA . GLU A 1 221 ? -16.205 -8.714 36.115 1.00 90.50 221 GLU A CA 1
ATOM 1713 C C . GLU A 1 221 ? -15.150 -9.800 36.361 1.00 90.50 221 GLU A C 1
ATOM 1715 O O . GLU A 1 221 ? -14.098 -9.786 35.718 1.00 90.50 221 GLU A O 1
ATOM 1720 N N . VAL A 1 222 ? -15.505 -10.803 37.169 1.00 89.56 222 VAL A N 1
ATOM 1721 C CA . VAL A 1 222 ? -14.625 -11.900 37.612 1.00 89.56 222 VAL A CA 1
ATOM 1722 C C . VAL A 1 222 ? -14.493 -13.024 36.572 1.00 89.56 222 VAL A C 1
ATOM 1724 O O . VAL A 1 222 ? -13.631 -13.882 36.690 1.00 89.56 222 VAL A O 1
ATOM 1727 N N . ARG A 1 223 ? -15.267 -13.024 35.477 1.00 83.31 223 ARG A N 1
ATOM 1728 C CA . ARG A 1 223 ? -15.256 -14.096 34.451 1.00 83.31 223 ARG A CA 1
ATOM 1729 C C . ARG A 1 223 ? -13.857 -14.476 33.925 1.00 83.31 223 ARG A C 1
ATOM 1731 O O . ARG A 1 223 ? -13.650 -15.611 33.496 1.00 83.31 223 ARG A O 1
ATOM 1738 N N . GLY A 1 224 ? -12.954 -13.502 33.827 1.00 73.94 224 GLY A N 1
ATOM 1739 C CA . GLY A 1 224 ? -11.593 -13.678 33.311 1.00 73.94 224 GLY A CA 1
ATOM 1740 C C . GLY A 1 224 ? -10.529 -13.849 34.391 1.00 73.94 224 GLY A C 1
ATOM 1741 O O . GLY A 1 224 ? -9.357 -13.945 34.037 1.00 73.94 224 GLY A O 1
ATOM 1742 N N . ASP A 1 225 ? -10.931 -13.853 35.659 1.00 75.19 225 ASP A N 1
ATOM 1743 C CA . ASP A 1 225 ? -10.040 -13.995 36.795 1.00 75.19 225 ASP A CA 1
ATOM 1744 C C . ASP A 1 225 ? -9.826 -15.475 37.141 1.00 75.19 225 ASP A C 1
ATOM 1746 O O . ASP A 1 225 ? -10.756 -16.287 37.156 1.00 75.19 225 ASP A O 1
ATOM 1750 N N . TRP A 1 226 ? -8.560 -15.792 37.387 1.00 70.31 226 TRP A N 1
ATOM 1751 C CA . TRP A 1 226 ? -8.049 -17.123 37.688 1.00 70.31 226 TRP A CA 1
ATOM 1752 C C . TRP A 1 226 ? -7.310 -17.180 39.027 1.00 70.31 226 TRP A C 1
ATOM 1754 O O . TRP A 1 226 ? -6.903 -18.263 39.424 1.00 70.31 226 TRP A O 1
ATOM 1764 N N . ASN A 1 227 ? -7.050 -16.035 39.679 1.00 67.19 227 ASN A N 1
ATOM 1765 C CA . ASN A 1 227 ? -6.152 -15.967 40.838 1.00 67.19 227 ASN A CA 1
ATOM 1766 C C . ASN A 1 227 ? -6.437 -14.815 41.829 1.00 67.19 227 ASN A C 1
ATOM 1768 O O . ASN A 1 227 ? -5.950 -14.896 42.955 1.00 6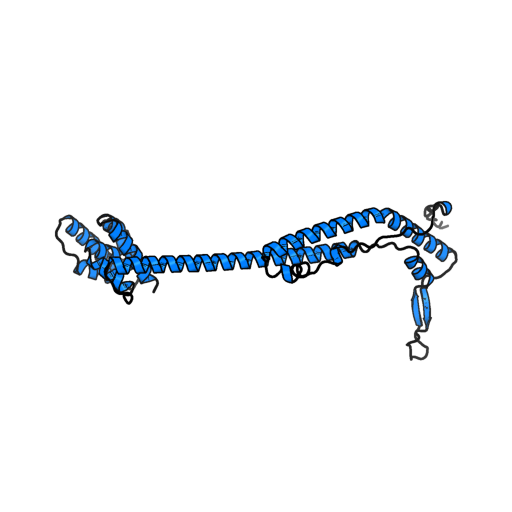7.19 227 ASN A O 1
ATOM 1772 N N . GLU A 1 228 ? -7.142 -13.742 41.448 1.00 66.88 228 GLU A N 1
ATOM 1773 C CA . GLU A 1 228 ? -7.319 -12.535 42.282 1.00 66.88 228 GLU A CA 1
ATOM 1774 C C . GLU A 1 228 ? -8.495 -12.643 43.266 1.00 66.88 228 GLU A C 1
ATOM 1776 O O . GLU A 1 228 ? -8.473 -12.012 44.320 1.00 66.88 228 GLU A O 1
ATOM 1781 N N . GLY A 1 229 ? -9.455 -13.527 42.994 1.00 80.62 229 GLY A N 1
ATOM 1782 C CA . GLY A 1 229 ? -10.533 -13.878 43.911 1.00 80.62 229 GLY A CA 1
ATOM 1783 C C . GLY A 1 229 ? -11.898 -13.364 43.459 1.00 80.62 229 GLY A C 1
ATOM 1784 O O . GLY A 1 229 ? -12.036 -12.437 42.671 1.00 80.62 229 GLY A O 1
ATOM 1785 N N . CYS A 1 230 ? -12.963 -13.945 44.011 1.00 89.44 230 CYS A N 1
ATOM 1786 C CA . CYS A 1 230 ? -14.332 -13.520 43.716 1.00 89.44 230 CYS A CA 1
ATOM 1787 C C . CYS A 1 230 ? -14.840 -12.386 44.626 1.00 89.44 230 CYS A C 1
ATOM 1789 O O . CYS A 1 230 ? -16.052 -12.224 44.787 1.00 89.44 230 CYS A O 1
ATOM 1791 N N . GLU A 1 231 ? -13.936 -11.579 45.197 1.00 89.44 231 GLU A N 1
ATOM 1792 C CA . GLU A 1 231 ? -14.275 -10.468 46.100 1.00 89.44 231 GLU A CA 1
ATOM 1793 C C . GLU A 1 231 ? -15.334 -9.515 45.518 1.00 89.44 231 GLU A C 1
ATOM 1795 O O . GLU A 1 231 ? -16.301 -9.237 46.229 1.00 89.44 231 GLU A O 1
ATOM 1800 N N . PRO A 1 232 ? -15.287 -9.103 44.230 1.00 91.31 232 PRO A N 1
ATOM 1801 C CA . PRO A 1 232 ? -16.333 -8.250 43.661 1.00 91.31 232 PRO A CA 1
ATOM 1802 C C . PRO A 1 232 ? -17.738 -8.863 43.744 1.00 91.31 232 PRO A C 1
ATOM 1804 O O . PRO A 1 232 ? -18.718 -8.143 43.960 1.00 91.31 232 PRO A O 1
ATOM 1807 N N . VAL A 1 233 ? -17.845 -10.189 43.579 1.00 93.75 233 VAL A N 1
ATOM 1808 C CA . VAL A 1 233 ? -19.114 -10.931 43.656 1.00 93.75 233 VAL A CA 1
ATOM 1809 C C . VAL A 1 233 ? -19.565 -11.063 45.105 1.00 93.75 233 VAL A C 1
ATOM 1811 O O . VAL A 1 233 ? -20.734 -10.817 45.397 1.00 93.75 233 VAL A O 1
ATOM 1814 N N . THR A 1 234 ? -18.646 -11.384 46.016 1.00 93.00 234 THR A N 1
ATOM 1815 C CA . THR A 1 234 ? -18.908 -11.443 47.461 1.00 93.00 234 THR A CA 1
ATOM 1816 C C . THR A 1 234 ? -19.412 -10.100 47.989 1.00 93.00 234 THR A C 1
ATOM 1818 O O . THR A 1 234 ? -20.424 -10.042 48.688 1.00 93.00 234 THR A O 1
ATOM 1821 N N . ASP A 1 235 ? -18.777 -9.004 47.583 1.00 93.25 235 ASP A N 1
ATOM 1822 C CA . ASP A 1 235 ? -19.168 -7.646 47.950 1.00 93.25 235 ASP A CA 1
ATOM 1823 C C . ASP A 1 235 ? -20.544 -7.265 47.389 1.00 93.25 235 ASP A C 1
ATOM 1825 O O . ASP A 1 235 ? -21.353 -6.638 48.081 1.00 93.25 235 ASP A O 1
ATOM 1829 N N . ALA A 1 236 ? -20.829 -7.631 46.135 1.00 94.88 236 ALA A N 1
ATOM 1830 C CA . ALA A 1 236 ? -22.136 -7.404 45.523 1.00 94.88 236 ALA A CA 1
ATOM 1831 C C . ALA A 1 236 ? -23.240 -8.216 46.216 1.00 94.88 236 ALA A C 1
ATOM 1833 O O . ALA A 1 236 ? -24.310 -7.673 46.488 1.00 94.88 236 ALA A O 1
ATOM 1834 N N . LEU A 1 237 ? -22.968 -9.473 46.580 1.00 94.69 237 LEU A N 1
ATOM 1835 C CA . LEU A 1 237 ? -23.868 -10.293 47.395 1.00 94.69 237 LEU A CA 1
ATOM 1836 C C . LEU A 1 237 ? -24.107 -9.686 48.778 1.00 94.69 237 LEU A C 1
ATOM 1838 O O . LEU A 1 237 ? -25.245 -9.663 49.237 1.00 94.69 237 LEU A O 1
ATOM 1842 N N . GLY A 1 238 ? -23.073 -9.134 49.417 1.00 93.38 238 GLY A N 1
ATOM 1843 C CA . GLY A 1 238 ? -23.206 -8.435 50.697 1.00 93.38 238 GLY A CA 1
ATOM 1844 C C . GLY A 1 238 ? -24.153 -7.230 50.638 1.00 93.38 238 GLY A C 1
ATOM 1845 O O . GLY A 1 238 ? -24.803 -6.904 51.630 1.00 93.38 238 GLY A O 1
ATOM 1846 N N . ARG A 1 239 ? -24.280 -6.587 49.469 1.00 94.06 239 ARG A N 1
ATOM 1847 C CA . ARG A 1 239 ? -25.242 -5.498 49.211 1.00 94.06 239 ARG A CA 1
ATOM 1848 C C . ARG A 1 239 ? -26.598 -5.984 48.686 1.00 94.06 239 ARG A C 1
ATOM 1850 O O . ARG A 1 239 ? -27.543 -5.195 48.604 1.00 94.06 239 ARG A O 1
ATOM 1857 N N . PHE A 1 240 ? -26.718 -7.255 48.313 1.00 96.00 240 PHE A N 1
ATOM 1858 C CA . PHE A 1 240 ? -27.903 -7.800 47.666 1.00 96.00 240 PHE A CA 1
ATOM 1859 C C . PHE A 1 240 ? -29.038 -8.014 48.677 1.00 96.00 240 PHE A C 1
ATOM 1861 O O . PHE A 1 240 ? -29.007 -8.915 49.511 1.00 96.00 240 PHE A O 1
ATOM 1868 N N . THR A 1 241 ? -30.070 -7.172 48.606 1.00 95.12 241 THR A N 1
ATOM 1869 C CA . THR A 1 241 ? -31.209 -7.233 49.535 1.00 95.12 241 THR A CA 1
ATOM 1870 C C . THR A 1 241 ? -32.274 -8.219 49.040 1.00 95.12 241 THR A C 1
ATOM 1872 O O . THR A 1 241 ? -32.819 -8.051 47.945 1.00 95.12 241 THR A O 1
ATOM 1875 N N . ILE A 1 242 ? -32.594 -9.232 49.852 1.00 95.00 242 ILE A N 1
ATOM 1876 C CA . ILE A 1 242 ? -33.584 -10.275 49.534 1.00 95.00 242 ILE A CA 1
ATOM 1877 C C . ILE A 1 242 ? -34.989 -9.781 49.886 1.00 95.00 242 ILE A C 1
ATOM 1879 O O . ILE A 1 242 ? -35.314 -9.614 51.060 1.00 95.00 242 ILE A O 1
ATOM 1883 N N . GLU A 1 243 ? -35.831 -9.585 48.873 1.00 94.94 243 GLU A N 1
ATOM 1884 C CA . GLU A 1 243 ? -37.215 -9.111 49.040 1.00 94.94 243 GLU A CA 1
ATOM 1885 C C . GLU A 1 243 ? -38.233 -10.138 48.529 1.00 94.94 243 GLU A C 1
ATOM 1887 O O . GLU A 1 243 ? -39.369 -10.180 48.999 1.00 94.94 243 GLU A O 1
ATOM 1892 N N . THR A 1 244 ? -37.824 -10.986 47.584 1.00 95.69 244 THR A N 1
ATOM 1893 C CA . THR A 1 244 ? -38.672 -11.987 46.930 1.00 95.69 244 THR A CA 1
ATOM 1894 C C . THR A 1 244 ? -38.094 -13.398 47.051 1.00 95.69 244 THR A C 1
ATOM 1896 O O . THR A 1 244 ? -36.920 -13.588 47.375 1.00 95.69 244 THR A O 1
ATOM 1899 N N . ASP A 1 245 ? -38.908 -14.414 46.755 1.00 95.69 245 ASP A N 1
ATOM 1900 C CA . ASP A 1 245 ? -38.421 -15.796 46.678 1.00 95.69 245 ASP A CA 1
ATOM 1901 C C . ASP A 1 245 ? -37.416 -15.979 45.530 1.00 95.69 245 ASP A C 1
ATOM 1903 O O . ASP A 1 245 ? -36.420 -16.677 45.698 1.00 95.69 245 ASP A O 1
ATOM 1907 N N . GLN A 1 246 ? -37.601 -15.266 44.414 1.00 96.06 246 GLN A N 1
ATOM 1908 C CA . GLN A 1 246 ? -36.635 -15.253 43.316 1.00 96.06 246 GLN A CA 1
ATOM 1909 C C . GLN A 1 246 ? -35.286 -14.654 43.749 1.00 96.06 246 GLN A C 1
ATOM 1911 O O . GLN A 1 246 ? -34.240 -15.197 43.405 1.00 96.06 246 GLN A O 1
ATOM 1916 N N . ASP A 1 247 ? -35.285 -13.580 44.548 1.00 96.38 247 ASP A N 1
ATOM 1917 C CA . ASP A 1 247 ? -34.046 -13.024 45.113 1.00 96.38 247 ASP A CA 1
ATOM 1918 C C . ASP A 1 247 ? -33.334 -14.041 46.011 1.00 96.38 247 ASP A C 1
ATOM 1920 O O . ASP A 1 247 ? -32.106 -14.120 46.008 1.00 96.38 247 ASP A O 1
ATOM 1924 N N . ARG A 1 248 ? -34.100 -14.837 46.771 1.00 96.56 248 ARG A N 1
ATOM 1925 C CA . ARG A 1 248 ? -33.552 -15.900 47.619 1.00 96.56 248 ARG A CA 1
ATOM 1926 C C . ARG A 1 248 ? -32.901 -16.998 46.780 1.00 96.56 248 ARG A C 1
ATOM 1928 O O . ARG A 1 248 ? -31.817 -17.449 47.135 1.00 96.56 248 ARG A O 1
ATOM 1935 N N . GLU A 1 249 ? -33.532 -17.405 45.679 1.00 96.81 249 GLU A N 1
ATOM 1936 C CA . GLU A 1 249 ? -32.967 -18.386 44.743 1.00 96.81 249 GLU A CA 1
ATOM 1937 C C . GLU A 1 249 ? -31.681 -17.875 44.084 1.00 96.81 249 GLU A C 1
ATOM 1939 O O . GLU A 1 249 ? -30.696 -18.609 44.028 1.00 96.81 249 GLU A O 1
ATOM 1944 N N . ILE A 1 250 ? -31.669 -16.613 43.639 1.00 97.06 250 ILE A N 1
ATOM 1945 C CA . ILE A 1 250 ? -30.483 -15.967 43.057 1.00 97.06 250 ILE A CA 1
ATOM 1946 C C . ILE A 1 250 ? -29.344 -15.935 44.078 1.00 97.06 250 ILE A C 1
ATOM 1948 O O . ILE A 1 250 ? -28.243 -16.399 43.790 1.00 97.06 250 ILE A O 1
ATOM 1952 N N . ALA A 1 251 ? -29.604 -15.416 45.280 1.00 96.19 251 ALA A N 1
ATOM 1953 C CA . ALA A 1 251 ? -28.588 -15.297 46.320 1.00 96.19 251 ALA A CA 1
ATOM 1954 C C . ALA A 1 251 ? -28.028 -16.668 46.731 1.00 96.19 251 ALA A C 1
ATOM 1956 O O . ALA A 1 251 ? -26.818 -16.801 46.894 1.00 96.19 251 ALA A O 1
ATOM 1957 N N . ALA A 1 252 ? -28.881 -17.689 46.864 1.00 96.50 252 ALA A N 1
ATOM 1958 C CA . ALA A 1 252 ? -28.450 -19.039 47.217 1.00 96.50 252 ALA A CA 1
ATOM 1959 C C . ALA A 1 252 ? -27.554 -19.671 46.138 1.00 96.50 252 ALA A C 1
ATOM 1961 O O . ALA A 1 252 ? -26.515 -20.241 46.468 1.00 96.50 252 ALA A O 1
ATOM 1962 N N . ASP A 1 253 ? -27.930 -19.546 44.862 1.00 96.88 253 ASP A N 1
ATOM 1963 C CA . ASP A 1 253 ? -27.163 -20.086 43.733 1.00 96.88 253 ASP A CA 1
ATOM 1964 C C . ASP A 1 253 ? -25.801 -19.392 43.593 1.00 96.88 253 ASP A C 1
ATOM 1966 O O . ASP A 1 253 ? -24.762 -20.049 43.540 1.00 96.88 253 ASP A O 1
ATOM 1970 N N . VAL A 1 254 ? -25.774 -18.056 43.634 1.00 95.06 254 VAL A N 1
ATOM 1971 C CA . VAL A 1 254 ? -24.518 -17.305 43.493 1.00 95.06 254 VAL A CA 1
ATOM 1972 C C . VAL A 1 254 ? -23.621 -17.482 44.724 1.00 95.06 254 VAL A C 1
ATOM 1974 O O . VAL A 1 254 ? -22.408 -17.601 44.572 1.00 95.06 254 VAL A O 1
ATOM 1977 N N . HIS A 1 255 ? -24.176 -17.598 45.936 1.00 94.38 255 HIS A N 1
ATOM 1978 C CA . HIS A 1 255 ? -23.390 -17.940 47.128 1.00 94.38 255 HIS A CA 1
ATOM 1979 C C . HIS A 1 255 ? -22.790 -19.354 47.033 1.00 94.38 255 HIS A C 1
ATOM 1981 O O . HIS A 1 255 ? -21.662 -19.580 47.478 1.00 94.38 255 HIS A O 1
ATOM 1987 N N . ALA A 1 256 ? -23.506 -20.318 46.446 1.00 93.31 256 ALA A N 1
ATOM 1988 C CA . ALA A 1 256 ? -22.939 -21.637 46.175 1.00 93.31 256 ALA A CA 1
ATOM 1989 C C . ALA A 1 256 ? -21.768 -21.541 45.180 1.00 93.31 256 ALA A C 1
ATOM 1991 O O . ALA A 1 256 ? -20.717 -22.130 45.428 1.00 93.31 256 ALA A O 1
ATOM 1992 N N . ALA A 1 257 ? -21.903 -20.731 44.124 1.00 91.81 257 ALA A N 1
ATOM 1993 C CA . ALA A 1 257 ? -20.830 -20.481 43.161 1.00 91.81 257 ALA A CA 1
ATOM 1994 C C . ALA A 1 257 ? -19.592 -19.814 43.796 1.00 91.81 257 ALA A C 1
ATOM 1996 O O . ALA A 1 257 ? -18.471 -20.215 43.492 1.00 91.81 257 ALA A O 1
ATOM 1997 N N . VAL A 1 258 ? -19.774 -18.855 44.715 1.00 91.69 258 VAL A N 1
ATOM 1998 C CA . VAL A 1 258 ? -18.683 -18.244 45.507 1.00 91.69 258 VAL A CA 1
ATOM 1999 C C . VAL A 1 258 ? -17.938 -19.299 46.326 1.00 91.69 258 VAL A C 1
ATOM 2001 O O . VAL A 1 258 ? -16.711 -19.350 46.298 1.00 91.69 258 VAL A O 1
ATOM 2004 N N . ASN A 1 259 ? -18.661 -20.189 47.012 1.00 89.25 259 ASN A N 1
ATOM 2005 C CA . ASN A 1 259 ? -18.034 -21.266 47.781 1.00 89.25 259 ASN A CA 1
ATOM 2006 C C . ASN A 1 259 ? -17.232 -22.209 46.873 1.00 89.25 259 ASN A C 1
ATOM 2008 O O . ASN A 1 259 ? -16.100 -22.552 47.196 1.00 89.25 259 ASN A O 1
ATOM 2012 N N . SER A 1 260 ? -17.789 -22.583 45.717 1.00 86.00 260 SER A N 1
ATOM 2013 C CA . SER A 1 260 ? -17.097 -23.428 44.737 1.00 86.00 260 SER A CA 1
ATOM 2014 C C . SER A 1 260 ? -15.900 -22.738 44.079 1.00 86.00 260 SER A C 1
ATOM 2016 O O . SER A 1 260 ? -14.948 -23.420 43.705 1.00 86.00 260 SER A O 1
ATOM 2018 N N . PHE A 1 261 ? -15.901 -21.405 43.964 1.00 84.31 261 PHE A N 1
ATOM 2019 C CA . PHE A 1 261 ? -14.752 -20.652 43.456 1.00 84.31 261 PHE A CA 1
ATOM 2020 C C . PHE A 1 261 ? -13.498 -20.910 44.298 1.00 84.31 261 PHE A C 1
ATOM 2022 O O . PHE A 1 261 ? -12.407 -21.008 43.746 1.00 84.31 261 PHE A O 1
ATOM 2029 N N . HIS A 1 262 ? -13.624 -21.068 45.619 1.00 74.12 262 HIS A N 1
ATOM 2030 C CA . HIS A 1 262 ? -12.471 -21.367 46.474 1.00 74.12 262 HIS A CA 1
ATOM 2031 C C . HIS A 1 262 ? -11.806 -22.713 46.146 1.00 74.12 262 HIS A C 1
ATOM 2033 O O . HIS A 1 262 ? -10.605 -22.856 46.369 1.00 74.12 262 HIS A O 1
ATOM 2039 N N . ASP A 1 263 ? -12.556 -23.656 45.571 1.00 79.44 263 ASP A N 1
ATOM 2040 C CA . ASP A 1 263 ? -12.050 -24.976 45.194 1.00 79.44 263 ASP A CA 1
ATOM 2041 C C . ASP A 1 263 ? -11.439 -24.992 43.783 1.00 79.44 263 ASP A C 1
ATOM 2043 O O . ASP A 1 263 ? -10.474 -25.717 43.539 1.00 79.44 263 ASP A O 1
ATOM 2047 N N . CYS A 1 264 ? -11.994 -24.218 42.840 1.00 76.69 264 CYS A N 1
ATOM 2048 C CA . CYS A 1 264 ? -11.590 -24.257 41.428 1.00 76.69 264 CYS A CA 1
ATOM 2049 C C . CYS A 1 264 ? -10.782 -23.045 40.944 1.00 76.69 264 CYS A C 1
ATOM 2051 O O . CYS A 1 264 ? -10.120 -23.155 39.914 1.00 76.69 264 CYS A O 1
ATOM 2053 N N . GLN A 1 265 ? -10.848 -21.917 41.658 1.00 81.62 265 GLN A N 1
ATOM 2054 C CA . GLN A 1 265 ? -10.243 -20.626 41.304 1.00 81.62 265 GLN A CA 1
ATOM 2055 C C . GLN A 1 265 ? -10.525 -20.192 39.851 1.00 81.62 265 GLN A C 1
ATOM 2057 O O . GLN A 1 265 ? -9.694 -19.563 39.207 1.00 81.62 265 GLN A O 1
ATOM 2062 N N . ASP A 1 266 ? -11.701 -20.535 39.312 1.00 86.31 266 ASP A N 1
ATOM 2063 C CA . ASP A 1 266 ? -12.115 -20.186 37.948 1.00 86.31 266 ASP A CA 1
ATOM 2064 C C . ASP A 1 266 ? -13.382 -19.321 37.984 1.00 86.31 266 ASP A C 1
ATOM 2066 O O . ASP A 1 266 ? -14.480 -19.789 38.307 1.00 86.31 266 ASP A O 1
ATOM 2070 N N . GLY A 1 267 ? -13.249 -18.051 37.590 1.00 85.00 267 GLY A N 1
ATOM 2071 C CA . GLY A 1 267 ? -14.358 -17.097 37.524 1.00 85.00 267 GLY A CA 1
ATOM 2072 C C . GLY A 1 267 ? -15.481 -17.483 36.557 1.00 85.00 267 GLY A C 1
ATOM 2073 O O . GLY A 1 267 ? -16.575 -16.913 36.609 1.00 85.00 267 GLY A O 1
ATOM 2074 N N . ARG A 1 268 ? -15.281 -18.488 35.696 1.00 89.00 268 ARG A N 1
ATOM 2075 C CA . ARG A 1 268 ? -16.344 -19.055 34.850 1.00 89.00 268 ARG A CA 1
ATOM 2076 C C . ARG A 1 268 ? -17.431 -19.766 35.644 1.00 89.00 268 ARG A C 1
ATOM 2078 O O . ARG A 1 268 ? -18.522 -19.929 35.100 1.00 89.00 268 ARG A O 1
ATOM 2085 N N . VAL A 1 269 ? -17.204 -20.101 36.916 1.00 91.00 269 VAL A N 1
ATOM 2086 C CA . VAL A 1 269 ? -18.255 -20.639 37.795 1.00 91.00 269 VAL A CA 1
ATOM 2087 C C . VAL A 1 269 ? -19.496 -19.729 37.820 1.00 91.00 269 VAL A C 1
ATOM 2089 O O . VAL A 1 269 ? -20.624 -20.213 37.778 1.00 91.00 269 VAL A O 1
ATOM 2092 N N . PHE A 1 270 ? -19.310 -18.405 37.732 1.00 92.62 270 PHE A N 1
ATOM 2093 C CA . PHE A 1 270 ? -20.402 -17.425 37.684 1.00 92.62 270 PHE A CA 1
ATOM 2094 C C . PHE A 1 270 ? -21.114 -17.339 36.324 1.00 92.62 270 PHE A C 1
ATOM 2096 O O . PHE A 1 270 ? -22.244 -16.858 36.239 1.00 92.62 270 PHE A O 1
ATOM 2103 N N . ARG A 1 271 ? -20.480 -17.807 35.244 1.00 92.50 271 ARG A N 1
ATOM 2104 C CA . ARG A 1 271 ? -21.127 -17.978 33.932 1.00 92.50 271 ARG A CA 1
ATOM 2105 C C . ARG A 1 271 ? -21.984 -19.245 33.904 1.00 92.50 271 ARG A C 1
ATOM 2107 O O . ARG A 1 271 ? -23.029 -19.256 33.256 1.00 92.50 271 ARG A O 1
ATOM 2114 N N . ASP A 1 272 ? -21.521 -20.296 34.571 1.00 92.06 272 ASP A N 1
ATOM 2115 C CA . ASP A 1 272 ? -22.082 -21.645 34.447 1.00 92.06 272 ASP A CA 1
ATOM 2116 C C . ASP A 1 272 ? -23.172 -21.947 35.491 1.00 92.06 272 ASP A C 1
ATOM 2118 O O . ASP A 1 272 ? -23.899 -22.930 35.356 1.00 92.06 272 ASP A O 1
ATOM 2122 N N . THR A 1 273 ? -23.334 -21.077 36.491 1.00 93.25 273 THR A N 1
ATOM 2123 C CA . THR A 1 273 ? -24.397 -21.169 37.501 1.00 93.25 273 THR A CA 1
ATOM 2124 C C . THR A 1 273 ? -25.801 -20.945 36.919 1.00 93.25 273 THR A C 1
ATOM 2126 O O . THR A 1 273 ? -25.971 -20.328 35.860 1.00 93.25 273 THR A O 1
ATOM 2129 N N . ALA A 1 274 ? -26.839 -21.429 37.608 1.00 95.88 274 ALA A N 1
ATOM 2130 C CA . ALA A 1 274 ? -28.220 -21.362 37.121 1.00 95.88 274 ALA A CA 1
ATOM 2131 C C . ALA A 1 274 ? -28.745 -19.919 36.988 1.00 95.88 274 ALA A C 1
ATOM 2133 O O . ALA A 1 274 ? -29.551 -19.621 36.096 1.00 95.88 274 ALA A O 1
ATOM 2134 N N . TRP A 1 275 ? -28.272 -19.024 37.854 1.00 96.62 275 TRP A N 1
ATOM 2135 C CA . TRP A 1 275 ? -28.518 -17.585 37.847 1.00 96.62 275 TRP A CA 1
ATOM 2136 C C . TRP A 1 275 ? -27.293 -16.797 37.365 1.00 96.62 275 TRP A C 1
ATOM 2138 O O . TRP A 1 275 ? -26.847 -15.855 38.012 1.00 96.62 275 TRP A O 1
ATOM 2148 N N . ASN A 1 276 ? -26.741 -17.174 36.209 1.00 95.38 276 ASN A N 1
ATOM 2149 C CA . ASN A 1 276 ? -25.616 -16.457 35.606 1.00 95.38 276 ASN A CA 1
ATOM 2150 C C . ASN A 1 276 ? -25.943 -15.003 35.217 1.00 95.38 276 ASN A C 1
ATOM 2152 O O . ASN A 1 276 ? -27.102 -14.628 35.023 1.00 95.38 276 ASN A O 1
ATOM 2156 N N . TYR A 1 277 ? -24.899 -14.190 35.025 1.00 94.44 277 TYR A N 1
ATOM 2157 C CA . TYR A 1 277 ? -25.033 -12.765 34.695 1.00 94.44 277 TYR A CA 1
ATOM 2158 C C . TYR A 1 277 ? -25.890 -12.501 33.444 1.00 94.44 277 TYR A C 1
ATOM 2160 O O . TYR A 1 277 ? -26.631 -11.523 33.411 1.00 94.44 277 TYR A O 1
ATOM 2168 N N . GLY A 1 278 ? -25.875 -13.389 32.441 1.00 94.75 278 GLY A N 1
ATOM 2169 C CA . GLY A 1 278 ? -26.729 -13.266 31.253 1.00 94.75 278 GLY A CA 1
ATOM 2170 C C . GLY A 1 278 ? -28.218 -13.380 31.584 1.00 94.75 278 GLY A C 1
ATOM 2171 O O . GLY A 1 278 ? -29.028 -12.581 31.112 1.00 94.75 278 GLY A O 1
ATOM 2172 N N . ARG A 1 279 ? -28.579 -14.332 32.450 1.00 96.81 279 ARG A N 1
ATOM 2173 C CA . ARG A 1 279 ? -29.944 -14.478 32.962 1.00 96.81 279 ARG A CA 1
ATOM 2174 C C . ARG A 1 279 ? -30.335 -13.295 33.843 1.00 96.81 279 ARG A C 1
ATOM 2176 O O . ARG A 1 279 ? -31.451 -12.804 33.704 1.00 96.81 279 ARG A O 1
ATOM 2183 N N . LEU A 1 280 ? -29.426 -12.812 34.692 1.00 96.69 280 LEU A N 1
ATOM 2184 C CA . LEU A 1 280 ? -29.664 -11.646 35.547 1.00 96.69 280 LEU A CA 1
ATOM 2185 C C . LEU A 1 280 ? -29.909 -10.368 34.730 1.00 96.69 280 LEU A C 1
ATOM 2187 O O . LEU A 1 280 ? -30.869 -9.651 35.003 1.00 96.69 280 LEU A O 1
ATOM 2191 N N . TYR A 1 281 ? -29.130 -10.117 33.672 1.00 96.69 281 TYR A N 1
ATOM 2192 C CA . TYR A 1 281 ? -29.400 -9.006 32.751 1.00 96.69 281 TYR A CA 1
ATOM 2193 C C . TYR A 1 281 ? -30.765 -9.125 32.058 1.00 96.69 281 TYR A C 1
ATOM 2195 O O . TYR A 1 281 ? -31.394 -8.111 31.772 1.00 96.69 281 TYR A O 1
ATOM 2203 N N . GLY A 1 282 ? -31.261 -10.345 31.831 1.00 96.19 282 GLY A N 1
ATOM 2204 C CA . GLY A 1 282 ? -32.596 -10.585 31.276 1.00 96.19 282 GLY A CA 1
ATOM 2205 C C . GLY A 1 282 ? -33.759 -10.230 32.213 1.00 96.19 282 GLY A C 1
ATOM 2206 O O . GLY A 1 282 ? -34.894 -10.139 31.751 1.00 96.19 282 GLY A O 1
ATOM 2207 N N . LEU A 1 283 ? -33.503 -10.022 33.509 1.00 95.56 283 LEU A N 1
ATOM 2208 C CA . LEU A 1 283 ? -34.524 -9.645 34.496 1.00 95.56 283 LEU A CA 1
ATOM 2209 C C . LEU A 1 283 ? -34.727 -8.131 34.617 1.00 95.56 283 LEU A C 1
ATOM 2211 O O . LEU A 1 283 ? -35.679 -7.688 35.259 1.00 95.56 283 LEU A O 1
ATOM 2215 N N . VAL A 1 284 ? -33.821 -7.332 34.055 1.00 95.69 284 VAL A N 1
ATOM 2216 C CA . VAL A 1 284 ? -33.842 -5.871 34.173 1.00 95.69 284 VAL A CA 1
ATOM 2217 C C . VAL A 1 284 ? -34.245 -5.231 32.843 1.00 95.69 284 VAL A C 1
ATOM 2219 O O . VAL A 1 284 ? -34.182 -5.885 31.800 1.00 95.69 284 VAL A O 1
ATOM 2222 N N . PRO A 1 285 ? -34.667 -3.952 32.832 1.00 96.38 285 PRO A N 1
ATOM 2223 C CA . PRO A 1 285 ? -34.970 -3.261 31.585 1.00 96.38 285 PRO A CA 1
ATOM 2224 C C . PRO A 1 285 ? -33.796 -3.341 30.605 1.00 96.38 285 PRO A C 1
ATOM 2226 O O . PRO A 1 285 ? -32.652 -3.084 30.981 1.00 96.38 285 PRO A O 1
ATOM 2229 N N . ALA A 1 286 ? -34.090 -3.655 29.341 1.00 94.44 286 ALA A N 1
ATOM 2230 C CA . ALA A 1 286 ? -33.070 -3.896 28.320 1.00 94.44 286 ALA A CA 1
ATOM 2231 C C . ALA A 1 286 ? -32.088 -2.721 28.151 1.00 94.44 286 ALA A C 1
ATOM 2233 O O . ALA A 1 286 ? -30.900 -2.941 27.938 1.00 94.44 286 ALA A O 1
ATOM 2234 N N . GLU A 1 287 ? -32.568 -1.480 28.292 1.00 94.81 287 GLU A N 1
ATOM 2235 C CA . GLU A 1 287 ? -31.722 -0.280 28.255 1.00 94.81 287 GLU A CA 1
ATOM 2236 C C . GLU A 1 287 ? -30.699 -0.266 29.402 1.00 94.81 287 GLU A C 1
ATOM 2238 O O . GLU A 1 287 ? -29.521 -0.022 29.167 1.00 94.81 287 GLU A O 1
ATOM 2243 N N . LEU A 1 288 ? -31.114 -0.623 30.622 1.00 95.06 288 LEU A N 1
ATOM 2244 C CA . LEU A 1 288 ? -30.232 -0.644 31.790 1.00 95.06 288 LEU A CA 1
ATOM 2245 C C . LEU A 1 288 ? -29.164 -1.745 31.682 1.00 95.06 288 LEU A C 1
ATOM 2247 O O . LEU A 1 288 ? -28.010 -1.515 32.038 1.00 95.06 288 LEU A O 1
ATOM 2251 N N . ALA A 1 289 ? -29.532 -2.924 31.170 1.00 94.88 289 ALA A N 1
ATOM 2252 C CA . ALA A 1 289 ? -28.573 -3.995 30.895 1.00 94.88 289 ALA A CA 1
ATOM 2253 C C . ALA A 1 289 ? -27.555 -3.589 29.815 1.00 94.88 289 ALA A C 1
ATOM 2255 O O . ALA A 1 289 ? -26.355 -3.820 29.972 1.00 94.88 289 ALA A O 1
ATOM 2256 N N . ALA A 1 290 ? -28.022 -2.957 28.733 1.00 94.94 290 ALA A N 1
ATOM 2257 C CA . ALA A 1 290 ? -27.157 -2.487 27.655 1.00 94.94 290 ALA A CA 1
ATOM 2258 C C . ALA A 1 290 ? -26.171 -1.414 28.142 1.00 94.94 290 ALA A C 1
ATOM 2260 O O . ALA A 1 290 ? -24.985 -1.478 27.818 1.00 94.94 290 ALA A O 1
ATOM 2261 N N . ASP A 1 291 ? -26.641 -0.462 28.948 1.00 95.88 291 ASP A N 1
ATOM 2262 C CA . ASP A 1 291 ? -25.805 0.593 29.520 1.00 95.88 291 ASP A CA 1
ATOM 2263 C C . ASP A 1 291 ? -24.757 0.024 30.486 1.00 95.88 291 ASP A C 1
ATOM 2265 O O . ASP A 1 291 ? -23.591 0.414 30.417 1.00 95.88 291 ASP A O 1
ATOM 2269 N N . ALA A 1 292 ? -25.134 -0.946 31.329 1.00 94.88 292 ALA A N 1
ATOM 2270 C CA . ALA A 1 292 ? -24.215 -1.620 32.247 1.00 94.88 292 ALA A CA 1
ATOM 2271 C C . ALA A 1 292 ? -23.093 -2.361 31.506 1.00 94.88 292 ALA A C 1
ATOM 2273 O O . ALA A 1 292 ? -21.919 -2.187 31.835 1.00 94.88 292 ALA A O 1
ATOM 2274 N N . SER A 1 293 ? -23.439 -3.124 30.465 1.00 92.50 293 SER A N 1
ATOM 2275 C CA . SER A 1 293 ? -22.457 -3.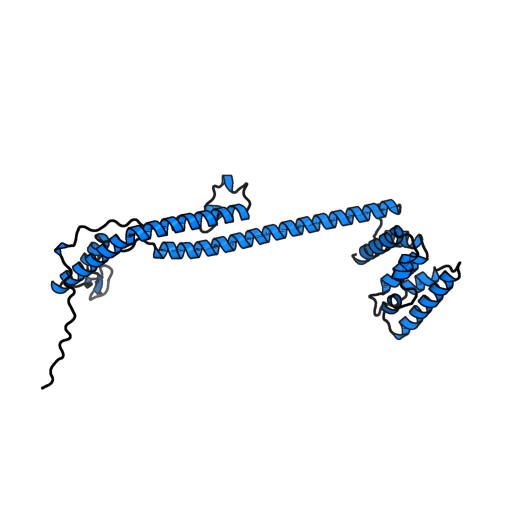835 29.638 1.00 92.50 293 SER A CA 1
ATOM 2276 C C . SER A 1 293 ? -21.495 -2.863 28.943 1.00 92.50 293 SER A C 1
ATOM 2278 O O . SER A 1 293 ? -20.276 -3.052 28.979 1.00 92.50 293 SER A O 1
ATOM 2280 N N . LYS A 1 294 ? -22.013 -1.765 28.374 1.00 92.88 294 LYS A N 1
ATOM 2281 C CA . LYS A 1 294 ? -21.187 -0.721 27.745 1.00 92.88 294 LYS A CA 1
ATOM 2282 C C . LYS A 1 294 ? -20.244 -0.057 28.743 1.00 92.88 294 LYS A C 1
ATOM 2284 O O . LYS A 1 294 ? -19.050 0.041 28.466 1.00 92.88 294 LYS A O 1
ATOM 2289 N N . ALA A 1 295 ? -20.751 0.352 29.904 1.00 94.12 295 ALA A N 1
ATOM 2290 C CA . ALA A 1 295 ? -19.942 0.983 30.941 1.00 94.12 295 ALA A CA 1
ATOM 2291 C C . ALA A 1 295 ? -18.861 0.037 31.488 1.00 94.12 295 ALA A C 1
ATOM 2293 O O . ALA A 1 295 ? -17.728 0.469 31.686 1.00 94.12 295 ALA A O 1
ATOM 2294 N N . LEU A 1 296 ? -19.161 -1.258 31.650 1.00 92.88 296 LEU A N 1
ATOM 2295 C CA . LEU A 1 296 ? -18.180 -2.267 32.061 1.00 92.88 296 LEU A CA 1
ATOM 2296 C C . LEU A 1 296 ? -17.065 -2.436 31.018 1.00 92.88 296 LEU A C 1
ATOM 2298 O O . LEU A 1 296 ? -15.884 -2.478 31.365 1.00 92.88 296 LEU A O 1
ATOM 2302 N N . HIS A 1 297 ? -17.416 -2.497 29.731 1.00 90.56 297 HIS A N 1
ATOM 2303 C CA . HIS A 1 297 ? -16.429 -2.552 28.651 1.00 90.56 297 HIS A CA 1
ATOM 2304 C C . HIS A 1 297 ? -15.570 -1.288 28.569 1.00 90.56 297 HIS A C 1
ATOM 2306 O O . HIS A 1 297 ? -14.373 -1.388 28.299 1.00 90.56 297 HIS A O 1
ATOM 2312 N N . MET A 1 298 ? -16.162 -0.116 28.806 1.00 91.19 298 MET A N 1
ATOM 2313 C CA . MET A 1 298 ? -15.428 1.144 28.883 1.00 91.19 298 MET A CA 1
ATOM 2314 C C . MET A 1 298 ? -14.465 1.133 30.071 1.00 91.19 298 MET A C 1
ATOM 2316 O O . MET A 1 298 ? -13.290 1.405 29.865 1.00 91.19 298 MET A O 1
ATOM 2320 N N . ALA A 1 299 ? -14.913 0.747 31.269 1.00 89.56 299 ALA A N 1
ATOM 2321 C CA . ALA A 1 299 ? -14.094 0.730 32.485 1.00 89.56 299 ALA A CA 1
ATOM 2322 C C . ALA A 1 299 ? -12.876 -0.203 32.384 1.00 89.56 299 ALA A C 1
ATOM 2324 O O . ALA A 1 299 ? -11.796 0.159 32.830 1.00 89.56 299 ALA A O 1
ATOM 2325 N N . ARG A 1 300 ? -13.016 -1.355 31.716 1.00 85.19 300 ARG A N 1
ATOM 2326 C CA . ARG A 1 300 ? -11.923 -2.322 31.490 1.00 85.19 300 ARG A CA 1
ATOM 2327 C C . ARG A 1 300 ? -10.862 -1.876 30.480 1.00 85.19 300 ARG A C 1
ATOM 2329 O O . ARG A 1 300 ? -9.839 -2.540 30.340 1.00 85.19 300 ARG A O 1
ATOM 2336 N N . ARG A 1 301 ? -11.143 -0.842 29.683 1.00 71.69 301 ARG A N 1
ATOM 2337 C CA . ARG A 1 301 ? -10.251 -0.379 28.607 1.00 71.69 301 ARG A CA 1
ATOM 2338 C C . ARG A 1 301 ? -9.217 0.647 29.090 1.00 71.69 301 ARG A C 1
ATOM 2340 O O . ARG A 1 301 ? -8.315 0.975 28.320 1.00 71.69 301 ARG A O 1
ATOM 2347 N N . TRP A 1 302 ? -9.382 1.144 30.314 1.00 49.66 302 TRP A N 1
ATOM 2348 C CA . TRP A 1 302 ? -8.490 2.072 31.007 1.00 49.66 302 TRP A CA 1
ATOM 2349 C C . TRP A 1 302 ? -7.674 1.320 32.051 1.00 49.66 302 TRP A C 1
ATOM 2351 O O . TRP A 1 302 ? -6.482 1.670 32.189 1.00 49.66 302 TRP A O 1
#

Foldseek 3Di:
DDDDDPDPDPDPPPPPVVADFQDDAAAQCLLVPADLDLCVNDDPVVVVPDALLRSLVVSVVSLVVSLVVSVVSVVVCVVSLVSLVVVLVVVVVVCVVVVNDQWDWDFDPPAPDVVTDIDIDGDVVNVVSCVRHPNDRCSVVSVVSSVSSVVSSVVSNVVSVVVVVVVVVVVVVVVVVVVLVVVVVVLCVVLVHDPPDALVNSLVSLLVVDLLLQLLLLLVLCQPWQPPASVSNVVSLVVQDDDDPVSVVLSVQSVVLRVVCVVRSHSCSLVPTPCHSVNSLVVDPVVSSVSNVSSSVRNVVD

Nearest PDB structures (foldseek):
  5knb-assembly1_G  TM=3.313E-01  e=3.286E+00  Enterococcus hirae ATCC 9790